Protein AF-X0SZ76-F1 (afdb_monomer)

Sequence (277 aa):
PTLKEDYLKQNENSDLYKEEDLRESTPTIMKNFFLIRPFETITRLYGTPTYSEIDPTLVIAFTFPILFGLMFGDIGHGLILIIAGLIGGLVFRKRGGDTANFSWIIFFCGWAAFFTGFLYGEFLGHHEIEIFGTVLWNFEENPIIIPIIGTLNNPLDNIMSVFTFAIYIGVFHINLGWIIQFLNYWKQKRKYLGFSDSLMKILLLTGGTILIFGFGFDIYGWLSPPYPILLTLIPGVLLLLLKPLGKIFKISYLQEESFGGLLGEGSIEAFDTVLSV

Nearest PDB structures (foldseek):
  9b8o-assembly1_a  TM=7.092E-01  e=7.208E-06  Rattus norvegicus
  8wci-assembly1_P  TM=5.369E-01  e=1.640E-03  Enterococcus hirae ATCC 9790

Radius of gyration: 25.94 Å; Cα contacts (8 Å, |Δi|>4): 315; chains: 1; bounding box: 55×52×84 Å

pLDDT: mean 78.51, std 15.88, range [37.69, 94.38]

Structure (mmCIF, N/CA/C/O backbone):
data_AF-X0SZ76-F1
#
_entry.id   AF-X0SZ76-F1
#
loop_
_atom_site.group_PDB
_atom_site.id
_atom_site.type_symbol
_atom_site.label_atom_id
_atom_site.label_alt_id
_atom_site.label_comp_id
_atom_site.label_asym_id
_atom_site.label_entity_id
_atom_site.label_seq_id
_atom_site.pdbx_PDB_ins_code
_atom_site.Cartn_x
_atom_site.Cartn_y
_atom_site.Cartn_z
_atom_site.occupancy
_atom_site.B_iso_or_equiv
_atom_site.auth_seq_id
_atom_site.auth_comp_id
_atom_site.auth_asym_id
_atom_site.auth_atom_id
_atom_site.pdbx_PDB_model_num
ATOM 1 N N . PRO A 1 1 ? -20.779 28.623 56.088 1.00 56.12 1 PRO A N 1
ATOM 2 C CA . PRO A 1 1 ? -21.491 27.502 55.418 1.00 56.12 1 PRO A CA 1
ATOM 3 C C . PRO A 1 1 ? -21.397 27.568 53.887 1.00 56.12 1 PRO A C 1
ATOM 5 O O . PRO A 1 1 ? -21.136 26.550 53.270 1.00 56.12 1 PRO A O 1
ATOM 8 N N . THR A 1 2 ? -21.513 28.762 53.300 1.00 58.09 2 THR A N 1
ATOM 9 C CA . THR A 1 2 ? -21.613 28.978 51.845 1.00 58.09 2 THR A CA 1
ATOM 10 C C . THR A 1 2 ? -20.321 28.729 51.065 1.00 58.09 2 THR A C 1
ATOM 12 O O . THR A 1 2 ? -20.349 28.041 50.059 1.00 58.09 2 THR A O 1
ATOM 15 N N . LEU A 1 3 ? -19.160 29.166 51.568 1.00 52.44 3 LEU A N 1
ATOM 16 C CA . LEU A 1 3 ? -17.901 28.990 50.828 1.00 52.44 3 LEU A CA 1
ATOM 17 C C . LEU A 1 3 ? -17.511 27.516 50.652 1.00 52.44 3 LEU A C 1
ATOM 19 O O . LEU A 1 3 ? -17.079 27.122 49.581 1.00 52.44 3 LEU A O 1
ATOM 23 N N . LYS A 1 4 ? -17.688 26.676 51.680 1.00 52.22 4 LYS A N 1
ATOM 24 C CA . LYS A 1 4 ? -17.308 25.253 51.626 1.00 52.22 4 LYS A CA 1
ATOM 25 C C . LYS A 1 4 ? -18.212 24.446 50.686 1.00 52.22 4 LYS A C 1
ATOM 27 O O . LYS A 1 4 ? -17.737 23.509 50.061 1.00 52.22 4 LYS A O 1
ATOM 32 N N . GLU A 1 5 ? -19.483 24.828 50.578 1.00 52.78 5 GLU A N 1
ATOM 33 C CA . GLU A 1 5 ? -20.429 24.244 49.622 1.00 52.78 5 GLU A CA 1
ATOM 34 C C . GLU A 1 5 ? -20.162 24.719 48.191 1.00 52.78 5 GLU A C 1
ATOM 36 O O . GLU A 1 5 ? -20.257 23.910 47.273 1.00 52.78 5 GLU A O 1
ATOM 41 N N . ASP A 1 6 ? -19.743 25.973 47.996 1.00 52.34 6 ASP A N 1
ATOM 42 C CA . ASP A 1 6 ? -19.319 26.470 46.683 1.00 52.34 6 ASP A CA 1
ATOM 43 C C . ASP A 1 6 ? -18.015 25.801 46.217 1.00 52.34 6 ASP A C 1
ATOM 45 O O . ASP A 1 6 ? -17.936 25.372 45.069 1.00 52.34 6 ASP A O 1
ATOM 49 N N . TYR A 1 7 ? -17.037 25.587 47.109 1.00 51.28 7 TYR A N 1
ATOM 50 C CA . TYR A 1 7 ? -15.825 24.815 46.790 1.00 51.28 7 TYR A CA 1
ATOM 51 C C . TYR A 1 7 ? -16.131 23.345 46.456 1.00 51.28 7 TYR A C 1
ATOM 53 O O . TYR A 1 7 ? -15.492 22.774 45.577 1.00 51.28 7 TYR A O 1
ATOM 61 N N . LEU A 1 8 ? -17.108 22.724 47.128 1.00 50.91 8 LEU A N 1
ATOM 62 C CA . LEU A 1 8 ? -17.514 21.342 46.846 1.00 50.91 8 LEU A CA 1
ATOM 63 C C . LEU A 1 8 ? -18.302 21.228 45.533 1.00 50.91 8 LEU A C 1
ATOM 65 O O . LEU A 1 8 ? -18.039 20.309 44.767 1.00 50.91 8 LEU A O 1
ATOM 69 N N . LYS A 1 9 ? -19.175 22.190 45.212 1.00 48.81 9 LYS A N 1
ATOM 70 C CA . LYS A 1 9 ? -19.882 22.248 43.917 1.00 48.81 9 LYS A CA 1
ATOM 71 C C . LYS A 1 9 ? -18.955 22.570 42.745 1.00 48.81 9 LYS A C 1
ATOM 73 O O . LYS A 1 9 ? -19.191 22.121 41.626 1.00 48.81 9 LYS A O 1
ATOM 78 N N . GLN A 1 10 ? -17.906 23.354 42.985 1.00 43.38 10 GLN A N 1
ATOM 79 C CA . GLN A 1 10 ? -16.895 23.662 41.977 1.00 43.38 10 GLN A CA 1
ATOM 80 C C . GLN A 1 10 ? -15.972 22.459 41.720 1.00 43.38 10 GLN A C 1
ATOM 82 O O . GLN A 1 10 ? -15.559 22.271 40.579 1.00 43.38 10 GLN A O 1
ATOM 87 N N . ASN A 1 11 ? -15.740 21.610 42.733 1.00 43.38 11 ASN A N 1
ATOM 88 C CA . ASN A 1 11 ? -15.043 20.330 42.570 1.00 43.38 11 ASN A CA 1
ATOM 89 C C . ASN A 1 11 ? -15.924 19.229 41.948 1.00 43.38 11 ASN A C 1
ATOM 91 O O . ASN A 1 11 ? -15.451 18.512 41.073 1.00 43.38 11 ASN A O 1
ATOM 95 N N . GLU A 1 12 ? -17.212 19.133 42.297 1.00 42.06 12 GLU A N 1
ATOM 96 C CA . GLU A 1 12 ? -18.132 18.184 41.637 1.00 42.06 12 GLU A CA 1
ATOM 97 C C . GLU A 1 12 ? -18.314 18.502 40.142 1.00 42.06 12 GLU A C 1
ATOM 99 O O . GLU A 1 12 ? -18.436 17.593 39.327 1.00 42.06 12 GLU A O 1
ATOM 104 N N . ASN A 1 13 ? -18.259 19.783 39.756 1.00 37.97 13 ASN A N 1
ATOM 105 C CA . ASN A 1 13 ? -18.238 20.185 38.346 1.00 37.97 13 ASN A CA 1
ATOM 106 C C . ASN A 1 13 ? -16.851 20.052 37.687 1.00 37.97 13 ASN A C 1
ATOM 108 O O . ASN A 1 13 ? -16.772 20.066 36.460 1.00 37.97 13 ASN A O 1
ATOM 112 N N . SER A 1 14 ? -15.769 19.921 38.465 1.00 38.44 14 SER A N 1
ATOM 113 C CA . SER A 1 14 ? -14.424 19.651 37.936 1.00 38.44 14 SER A CA 1
ATOM 114 C C . SER A 1 14 ? -14.167 18.167 37.679 1.00 38.44 14 SER A C 1
ATOM 116 O O . SER A 1 14 ? -13.314 17.834 36.871 1.00 38.44 14 SER A O 1
ATOM 118 N N . ASP A 1 15 ? -14.944 17.265 38.273 1.00 39.97 15 ASP A N 1
ATOM 119 C CA . ASP A 1 15 ? -14.861 15.830 37.960 1.00 39.97 15 ASP A CA 1
ATOM 120 C C . ASP A 1 15 ? -15.574 15.474 36.636 1.00 39.97 15 ASP A C 1
ATOM 122 O O . ASP A 1 15 ? -15.597 14.318 36.216 1.00 39.97 15 ASP A O 1
ATOM 126 N N . LEU A 1 16 ? -16.121 16.483 35.944 1.00 37.69 16 LEU A N 1
ATOM 127 C CA . LEU A 1 16 ? -16.688 16.385 34.599 1.00 37.69 16 LEU A CA 1
ATOM 128 C C . LEU A 1 16 ? -15.748 16.944 33.514 1.00 37.69 16 LEU A C 1
ATOM 130 O O . LEU A 1 16 ? -16.201 17.306 32.425 1.00 37.69 16 LEU A O 1
ATOM 134 N N . TYR A 1 17 ? -14.439 17.027 33.767 1.00 39.84 17 TYR A N 1
ATOM 135 C CA . TYR A 1 17 ? -13.495 17.067 32.656 1.00 39.84 17 TYR A CA 1
ATOM 136 C C . TYR A 1 17 ? -13.536 15.691 32.000 1.00 39.84 17 TYR A C 1
ATOM 138 O O . TYR A 1 17 ? -13.087 14.705 32.582 1.00 39.84 17 TYR A O 1
ATOM 146 N N . LYS A 1 18 ? -14.101 15.623 30.784 1.00 44.28 18 LYS A N 1
ATOM 147 C CA . LYS A 1 18 ? -13.760 14.565 29.825 1.00 44.28 18 LYS A CA 1
ATOM 148 C C . LYS A 1 18 ? -12.262 14.323 29.983 1.00 44.28 18 LYS A C 1
ATOM 150 O O . LYS A 1 18 ? -11.505 15.283 29.849 1.00 44.28 18 LYS A O 1
ATOM 155 N N . GLU A 1 19 ? -11.847 13.101 30.314 1.00 45.88 19 GLU A N 1
ATOM 156 C CA . GLU A 1 19 ? -10.461 12.694 30.098 1.00 45.88 19 GLU A CA 1
ATOM 157 C C . GLU A 1 19 ? -10.197 12.953 28.611 1.00 45.88 19 GLU A C 1
ATOM 159 O O . GLU A 1 19 ? -10.563 12.143 27.762 1.00 45.88 19 GLU A O 1
ATOM 164 N N . GLU A 1 20 ? -9.676 14.136 28.269 1.00 48.75 20 GLU A N 1
ATOM 165 C CA . GLU A 1 20 ? -9.114 14.378 26.952 1.00 48.75 20 GLU A CA 1
ATOM 166 C C . GLU A 1 20 ? -8.080 13.280 26.789 1.00 48.75 20 GLU A C 1
ATOM 168 O O . GLU A 1 20 ? -7.170 13.157 27.614 1.00 48.75 20 GLU A O 1
ATOM 173 N N . ASP A 1 21 ? -8.274 12.414 25.795 1.00 57.44 21 ASP A N 1
ATOM 174 C CA . ASP A 1 21 ? -7.341 11.336 25.527 1.00 57.44 21 ASP A CA 1
ATOM 175 C C . ASP A 1 21 ? -6.016 11.995 25.127 1.00 57.44 21 ASP A C 1
ATOM 177 O O . ASP A 1 21 ? -5.785 12.329 23.967 1.00 57.44 21 ASP A O 1
ATOM 181 N N . LEU A 1 22 ? -5.137 12.229 26.112 1.00 58.91 22 LEU A N 1
ATOM 182 C CA . LEU A 1 22 ? -3.842 12.907 25.962 1.00 58.91 22 LEU A CA 1
ATOM 183 C C . LEU A 1 22 ? -2.939 12.211 24.923 1.00 58.91 22 LEU A C 1
ATOM 185 O O . LEU A 1 22 ? -1.871 12.715 24.576 1.00 58.91 22 LEU A O 1
ATOM 189 N N . ARG A 1 23 ? -3.351 11.033 24.435 1.00 60.66 23 ARG A N 1
ATOM 190 C CA . ARG A 1 23 ? -2.745 10.279 23.335 1.00 60.66 23 ARG A CA 1
ATOM 191 C C . ARG A 1 23 ? -2.966 10.915 21.964 1.00 60.66 23 ARG A C 1
ATOM 193 O O . ARG A 1 23 ? -2.139 10.686 21.086 1.00 60.66 23 ARG A O 1
ATOM 200 N N . GLU A 1 24 ? -4.042 11.676 21.769 1.00 59.88 24 GLU A N 1
ATOM 201 C CA . GLU A 1 24 ? -4.292 12.401 20.513 1.00 59.88 24 GLU A CA 1
ATOM 202 C C . GLU A 1 24 ? -3.435 13.669 20.409 1.00 59.88 24 GLU A C 1
ATOM 204 O O . GLU A 1 24 ? -2.987 14.031 19.325 1.00 59.88 24 GLU A O 1
ATOM 209 N N . SER A 1 25 ? -3.142 14.315 21.541 1.00 61.00 25 SER A N 1
ATOM 210 C CA . SER A 1 25 ? -2.363 15.559 21.601 1.00 61.00 25 SER A CA 1
ATOM 211 C C . SER A 1 25 ? -0.865 15.353 21.855 1.00 61.00 25 SER A C 1
ATOM 213 O O . SER A 1 25 ? -0.100 16.321 21.865 1.00 61.00 25 SER A O 1
ATOM 215 N N . THR A 1 26 ? -0.409 14.109 22.054 1.00 69.88 26 THR A N 1
ATOM 216 C CA . THR A 1 26 ? 1.010 13.824 22.298 1.00 69.88 26 THR A CA 1
ATOM 217 C C . THR A 1 26 ? 1.806 13.780 20.991 1.00 69.88 26 THR A C 1
ATOM 219 O O . THR A 1 26 ? 1.440 13.050 20.069 1.00 69.88 26 THR A O 1
ATOM 222 N N . PRO A 1 27 ? 2.942 14.500 20.900 1.00 68.38 27 PRO A N 1
ATOM 223 C CA . PRO A 1 27 ? 3.775 14.482 19.705 1.00 68.38 27 PRO A CA 1
ATOM 224 C C . PRO A 1 27 ? 4.353 13.083 19.467 1.00 68.38 27 PRO A C 1
ATOM 226 O O . PRO A 1 27 ? 4.918 12.462 20.373 1.00 68.38 27 PRO A O 1
ATOM 229 N N . THR A 1 28 ? 4.247 12.593 18.233 1.00 71.56 28 THR A N 1
ATOM 230 C CA . THR A 1 28 ? 4.739 11.269 17.853 1.00 71.56 28 THR A CA 1
ATOM 231 C C . THR A 1 28 ? 6.155 11.315 17.297 1.00 71.56 28 THR A C 1
ATOM 233 O O . THR A 1 28 ? 6.500 12.114 16.429 1.00 71.56 28 THR A O 1
ATOM 236 N N . ILE A 1 29 ? 7.007 10.424 17.810 1.00 71.81 29 ILE A N 1
ATOM 237 C CA . ILE A 1 29 ? 8.362 10.214 17.299 1.00 71.81 29 ILE A CA 1
ATOM 238 C C . ILE A 1 29 ? 8.378 8.878 16.562 1.00 71.81 29 ILE A C 1
ATOM 240 O O . ILE A 1 29 ? 8.254 7.819 17.179 1.00 71.81 29 ILE A O 1
ATOM 244 N N . MET A 1 30 ? 8.568 8.931 15.246 1.00 75.62 30 MET A N 1
ATOM 245 C CA . MET A 1 30 ? 8.815 7.745 14.428 1.00 75.62 30 MET A CA 1
ATOM 246 C C . MET A 1 30 ? 10.264 7.297 14.612 1.00 75.62 30 MET A C 1
ATOM 248 O O . MET A 1 30 ? 11.199 8.100 14.568 1.00 75.62 30 MET A O 1
ATOM 252 N N . LYS A 1 31 ? 10.455 6.005 14.882 1.00 74.06 31 LYS A N 1
ATOM 253 C CA . LYS A 1 31 ? 11.777 5.407 15.088 1.00 74.06 31 LYS A CA 1
ATOM 254 C C . LYS A 1 31 ? 11.951 4.234 14.135 1.00 74.06 31 LYS A C 1
ATOM 256 O O . LYS A 1 31 ? 11.825 3.083 14.545 1.00 74.06 31 LYS A O 1
ATOM 261 N N . ASN A 1 32 ? 12.281 4.530 12.880 1.00 81.06 32 ASN A N 1
ATOM 262 C CA . ASN A 1 32 ? 12.512 3.496 11.875 1.00 81.06 32 ASN A CA 1
ATOM 263 C C . ASN A 1 32 ? 13.997 3.115 11.710 1.00 81.06 32 ASN A C 1
ATOM 265 O O . ASN A 1 32 ? 14.925 3.829 12.125 1.00 81.06 32 ASN A O 1
ATOM 269 N N . PHE A 1 33 ? 14.222 1.947 11.098 1.00 80.56 33 PHE A N 1
ATOM 270 C CA . PHE A 1 33 ? 15.546 1.449 10.706 1.00 80.56 33 PHE A CA 1
ATOM 271 C C . PHE A 1 33 ? 16.191 2.344 9.647 1.00 80.56 33 PHE A C 1
ATOM 273 O O . PHE A 1 33 ? 15.494 3.035 8.912 1.00 80.56 33 PH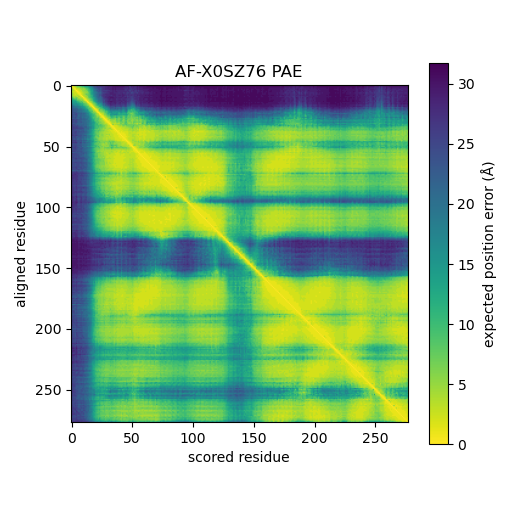E A O 1
ATOM 280 N N . PHE A 1 34 ? 17.523 2.314 9.524 1.00 76.94 34 PHE A N 1
ATOM 281 C CA . PHE A 1 34 ? 18.241 3.256 8.656 1.00 76.94 34 PHE A CA 1
ATOM 282 C C . PHE A 1 34 ? 17.786 3.222 7.185 1.00 76.94 34 PHE A C 1
ATOM 284 O O . PHE A 1 34 ? 17.791 4.271 6.552 1.00 76.94 34 PHE A O 1
ATOM 291 N N . LEU A 1 35 ? 17.363 2.059 6.665 1.00 80.19 35 LEU A N 1
ATOM 292 C CA . LEU A 1 35 ? 16.849 1.925 5.294 1.00 80.19 35 LEU A CA 1
ATOM 293 C C . LEU A 1 35 ? 15.441 2.515 5.129 1.00 80.19 35 LEU A C 1
ATOM 295 O O . LEU A 1 35 ? 15.094 2.968 4.049 1.00 80.19 35 LEU A O 1
ATOM 299 N N . ILE A 1 36 ? 14.635 2.503 6.193 1.00 85.81 36 ILE A N 1
ATOM 300 C CA . ILE A 1 36 ? 13.223 2.916 6.180 1.00 85.81 36 ILE A CA 1
ATOM 301 C C . ILE A 1 36 ? 13.088 4.407 6.517 1.00 85.81 36 ILE A C 1
ATOM 303 O O . ILE A 1 36 ? 12.179 5.071 6.034 1.00 85.81 36 ILE A O 1
ATOM 307 N N . ARG A 1 37 ? 14.027 4.966 7.292 1.00 83.12 37 ARG A N 1
ATOM 308 C CA . ARG A 1 37 ? 14.044 6.385 7.695 1.00 83.12 37 ARG A CA 1
ATOM 309 C C . ARG A 1 37 ? 13.804 7.387 6.562 1.00 83.12 37 ARG A C 1
ATOM 311 O O . ARG A 1 37 ? 13.064 8.333 6.808 1.00 83.12 37 ARG A O 1
ATOM 318 N N . PRO A 1 38 ? 14.378 7.230 5.353 1.00 84.88 38 PRO A N 1
ATOM 319 C CA . PRO A 1 38 ? 14.121 8.170 4.267 1.00 84.88 38 PRO A CA 1
ATOM 320 C C . PRO A 1 38 ? 12.635 8.281 3.907 1.00 84.88 38 PRO A C 1
ATOM 322 O O . PRO A 1 38 ? 12.156 9.370 3.604 1.00 84.88 38 PRO A O 1
ATOM 325 N N . PHE A 1 39 ? 11.893 7.177 4.008 1.00 87.88 39 PHE A N 1
ATOM 326 C CA . PHE A 1 39 ? 10.467 7.120 3.692 1.00 87.88 39 PHE A CA 1
ATOM 327 C C . PHE A 1 39 ? 9.588 7.790 4.752 1.00 87.88 39 PHE A C 1
ATOM 329 O O . PHE A 1 39 ? 8.446 8.123 4.449 1.00 87.88 39 PHE A O 1
ATOM 336 N N . GLU A 1 40 ? 10.108 8.082 5.952 1.00 87.38 40 GLU A N 1
ATOM 337 C CA . GLU A 1 40 ? 9.363 8.860 6.952 1.00 87.38 40 GLU A CA 1
ATOM 338 C C . GLU A 1 40 ? 8.981 10.239 6.413 1.00 87.38 40 GLU A C 1
ATOM 340 O O . GLU A 1 40 ? 7.917 10.746 6.752 1.00 87.38 40 GLU A O 1
ATOM 345 N N . THR A 1 41 ? 9.821 10.849 5.567 1.00 86.50 41 THR A N 1
ATOM 346 C CA . THR A 1 41 ? 9.497 12.134 4.934 1.00 86.50 41 THR A CA 1
ATOM 347 C C . THR A 1 41 ? 8.233 12.013 4.076 1.00 86.50 41 THR A C 1
ATOM 349 O O . THR A 1 41 ? 7.397 12.907 4.133 1.00 86.50 41 THR A O 1
ATOM 352 N N . ILE A 1 42 ? 8.033 10.900 3.354 1.00 87.12 42 ILE A N 1
ATOM 353 C CA . ILE A 1 42 ? 6.800 10.666 2.582 1.00 87.12 42 ILE A CA 1
ATOM 354 C C . ILE A 1 42 ? 5.606 10.554 3.526 1.00 87.12 42 ILE A C 1
ATOM 356 O O . ILE A 1 42 ? 4.608 11.238 3.323 1.00 87.12 42 ILE A O 1
ATOM 360 N N . THR A 1 43 ? 5.718 9.758 4.590 1.00 86.19 43 THR A N 1
ATOM 361 C CA . THR A 1 43 ? 4.640 9.612 5.578 1.00 86.19 43 THR A CA 1
ATOM 362 C C . THR A 1 43 ? 4.250 10.964 6.185 1.00 86.19 43 THR A C 1
ATOM 364 O O . THR A 1 43 ? 3.072 11.312 6.210 1.00 86.19 43 THR A O 1
ATOM 367 N N . ARG A 1 44 ? 5.231 11.785 6.589 1.00 86.31 44 ARG A N 1
ATOM 368 C CA . ARG A 1 44 ? 4.992 13.111 7.193 1.00 86.31 44 ARG A CA 1
ATOM 369 C C . ARG A 1 44 ? 4.275 14.090 6.266 1.00 86.31 44 ARG A C 1
ATOM 371 O O . ARG A 1 44 ? 3.584 14.964 6.776 1.00 86.31 44 ARG A O 1
ATOM 378 N N . LEU A 1 45 ? 4.436 13.963 4.946 1.00 86.50 45 LEU A N 1
ATOM 379 C CA . LEU A 1 45 ? 3.737 14.819 3.981 1.00 86.50 45 LEU A CA 1
ATOM 380 C C . LEU A 1 45 ? 2.228 14.558 3.952 1.00 86.50 45 LEU A C 1
ATOM 382 O O . LEU A 1 45 ? 1.466 15.490 3.712 1.00 86.50 45 LEU A O 1
ATOM 386 N N . TYR A 1 46 ? 1.805 13.317 4.202 1.00 83.69 46 TYR A N 1
ATOM 387 C CA . TYR A 1 46 ? 0.388 12.947 4.266 1.00 83.69 46 TYR A CA 1
ATOM 388 C C . TYR A 1 46 ? -0.213 13.152 5.659 1.00 83.69 46 TYR A C 1
ATOM 390 O O . TYR A 1 46 ? -1.400 13.444 5.781 1.00 83.69 46 TYR A O 1
ATOM 398 N N . GLY A 1 47 ? 0.600 13.029 6.705 1.00 81.06 47 GLY A N 1
ATOM 399 C CA . GLY A 1 47 ? 0.194 13.275 8.082 1.00 81.06 47 GLY A CA 1
ATOM 400 C C . GLY A 1 47 ? 1.059 12.493 9.061 1.00 81.06 47 GLY A C 1
ATOM 401 O O . GLY A 1 47 ? 1.545 11.402 8.765 1.00 81.06 47 GLY A O 1
ATOM 402 N N . THR A 1 48 ? 1.279 13.048 10.250 1.00 79.44 48 THR A N 1
ATOM 403 C CA . THR A 1 48 ? 1.962 12.314 11.319 1.00 79.44 48 THR A CA 1
ATOM 404 C C . THR A 1 48 ? 0.995 11.320 11.958 1.00 79.44 48 THR A C 1
ATOM 406 O O . THR A 1 48 ? -0.072 11.755 12.392 1.00 79.44 48 THR A O 1
ATOM 409 N N . PRO A 1 49 ? 1.349 10.025 12.059 1.00 79.38 49 PRO A N 1
ATOM 410 C CA . PRO A 1 49 ? 0.489 9.047 12.713 1.00 79.38 49 PRO A CA 1
ATOM 411 C C . PRO A 1 49 ? 0.298 9.411 14.185 1.00 79.38 49 PRO A C 1
ATOM 413 O O . PRO A 1 49 ? 1.215 9.953 14.819 1.00 79.38 49 PRO A O 1
ATOM 416 N N . THR A 1 50 ? -0.869 9.082 14.734 1.00 77.00 50 THR A N 1
ATOM 417 C CA . THR A 1 50 ? -1.169 9.287 16.158 1.00 77.00 50 THR A CA 1
ATOM 418 C C . THR A 1 50 ? -0.412 8.275 17.021 1.00 77.00 50 THR A C 1
ATOM 420 O O . THR A 1 50 ? -0.045 7.188 16.572 1.00 77.00 50 THR A O 1
ATOM 423 N N . TYR A 1 51 ? -0.169 8.594 18.298 1.00 73.94 51 TYR A N 1
ATOM 424 C CA . TYR A 1 51 ? 0.632 7.748 19.197 1.00 73.94 51 TYR A CA 1
ATOM 425 C C . TYR A 1 51 ? 0.074 6.318 19.340 1.00 73.94 51 TYR A C 1
ATOM 427 O O . TYR A 1 51 ? 0.808 5.334 19.498 1.00 73.94 51 TYR A O 1
ATOM 435 N N . SER A 1 52 ? -1.250 6.192 19.271 1.00 76.75 52 SER A N 1
ATOM 436 C CA . SER A 1 52 ? -1.974 4.927 19.386 1.00 76.75 52 SER A CA 1
ATOM 437 C C . SER A 1 52 ? -1.969 4.092 18.100 1.00 76.75 52 SER A C 1
ATOM 439 O O . SER A 1 52 ? -2.324 2.913 18.152 1.00 76.75 52 SER A O 1
ATOM 441 N N . GLU A 1 53 ? -1.516 4.643 16.975 1.00 83.25 53 GLU A N 1
ATOM 442 C CA . GLU A 1 53 ? -1.553 4.007 15.657 1.00 83.25 53 GLU A CA 1
ATOM 443 C C . GLU A 1 53 ? -0.227 3.322 15.315 1.00 83.25 53 GLU A C 1
ATOM 445 O O . GLU A 1 53 ? 0.786 3.449 16.013 1.00 83.25 53 GLU A O 1
ATOM 450 N N . ILE A 1 54 ? -0.257 2.480 14.293 1.00 85.25 54 ILE A N 1
ATOM 451 C CA . ILE A 1 54 ? 0.910 1.826 13.712 1.00 85.25 54 ILE A CA 1
ATOM 452 C C . ILE A 1 54 ? 1.472 2.744 12.636 1.00 85.25 54 ILE A C 1
ATOM 454 O O . ILE A 1 54 ? 0.734 3.265 11.808 1.00 85.25 54 ILE A O 1
ATOM 458 N N . ASP A 1 55 ? 2.791 2.907 12.644 1.00 87.69 55 ASP A N 1
ATOM 459 C CA . ASP A 1 55 ? 3.504 3.677 11.633 1.00 87.69 55 ASP A CA 1
ATOM 460 C C . ASP A 1 55 ? 3.435 2.961 10.262 1.00 87.69 55 ASP A C 1
ATOM 462 O O . ASP A 1 55 ? 3.986 1.861 10.125 1.00 87.69 55 ASP A O 1
ATOM 466 N N . PRO A 1 56 ? 2.788 3.553 9.235 1.00 87.31 56 PRO A N 1
ATOM 467 C CA . PRO A 1 56 ? 2.677 2.947 7.909 1.00 87.31 56 PRO A CA 1
ATOM 468 C C . PRO A 1 56 ? 3.974 3.061 7.092 1.00 87.31 56 PRO A C 1
ATOM 470 O O . PRO A 1 56 ? 4.064 2.479 6.008 1.00 87.31 56 PRO A O 1
ATOM 473 N N . THR A 1 57 ? 4.996 3.769 7.593 1.00 89.75 57 THR A N 1
ATOM 474 C CA . THR A 1 57 ? 6.248 4.039 6.867 1.00 89.75 57 THR A CA 1
ATOM 475 C C . THR A 1 57 ? 6.930 2.766 6.382 1.00 89.75 57 THR A C 1
ATOM 477 O O . THR A 1 57 ? 7.483 2.752 5.286 1.00 89.75 57 THR A O 1
ATOM 480 N N . LEU A 1 58 ? 6.868 1.673 7.149 1.00 89.75 58 LEU A N 1
ATOM 481 C CA . LEU A 1 58 ? 7.436 0.395 6.718 1.00 89.75 58 LEU A CA 1
ATOM 482 C C . LEU A 1 58 ? 6.754 -0.112 5.443 1.00 89.75 58 LEU A C 1
ATOM 484 O O . LEU A 1 58 ? 7.437 -0.518 4.509 1.00 89.75 58 LEU A O 1
ATOM 488 N N . VAL A 1 59 ? 5.423 -0.057 5.381 1.00 91.19 59 VAL A N 1
ATOM 489 C CA . VAL A 1 59 ? 4.669 -0.510 4.205 1.00 91.19 59 VAL A CA 1
ATOM 490 C C . VAL A 1 59 ? 4.954 0.395 3.012 1.00 91.19 59 VAL A C 1
ATOM 492 O O . VAL A 1 59 ? 5.195 -0.113 1.917 1.00 91.19 59 VAL A O 1
ATOM 495 N N . ILE A 1 60 ? 5.030 1.710 3.223 1.00 91.44 60 ILE A N 1
ATOM 496 C CA . ILE A 1 60 ? 5.405 2.681 2.184 1.00 91.44 60 ILE A CA 1
ATOM 497 C C . ILE A 1 60 ? 6.822 2.403 1.668 1.00 91.44 60 ILE A C 1
ATOM 499 O O . ILE A 1 60 ? 7.033 2.372 0.460 1.00 91.44 60 ILE A O 1
ATOM 503 N N . ALA A 1 61 ? 7.782 2.125 2.551 1.00 91.31 61 ALA A N 1
ATOM 504 C CA . ALA A 1 61 ? 9.172 1.867 2.178 1.00 91.31 61 ALA A CA 1
ATOM 505 C C . ALA A 1 61 ? 9.352 0.656 1.253 1.00 91.31 61 ALA A C 1
ATOM 507 O O . ALA A 1 61 ? 10.288 0.636 0.458 1.00 91.31 61 ALA A O 1
ATOM 508 N N . PHE A 1 62 ? 8.461 -0.336 1.330 1.00 91.81 62 PHE A N 1
ATOM 509 C CA . PHE A 1 62 ? 8.460 -1.473 0.406 1.00 91.81 62 PHE A CA 1
ATOM 510 C C . PHE A 1 62 ? 7.586 -1.225 -0.821 1.00 91.81 62 PHE A C 1
ATOM 512 O O . PHE A 1 62 ? 8.028 -1.431 -1.946 1.00 91.81 62 PHE A O 1
ATOM 519 N N . THR A 1 63 ? 6.347 -0.782 -0.622 1.00 92.69 63 THR A N 1
ATOM 520 C CA . THR A 1 63 ? 5.374 -0.654 -1.715 1.00 92.69 63 THR A CA 1
ATOM 521 C C . THR A 1 63 ? 5.729 0.472 -2.677 1.00 92.69 63 THR A C 1
ATOM 523 O O . THR A 1 63 ? 5.633 0.274 -3.883 1.00 92.69 63 THR A O 1
ATOM 526 N N . PHE A 1 64 ? 6.207 1.617 -2.185 1.00 92.75 64 PHE A N 1
ATOM 527 C CA . PHE A 1 64 ? 6.491 2.776 -3.028 1.00 92.75 64 PHE A CA 1
ATOM 528 C C . PHE A 1 64 ? 7.603 2.507 -4.058 1.00 92.75 64 PHE A C 1
ATOM 530 O O . PHE A 1 64 ? 7.341 2.703 -5.245 1.00 92.75 64 PHE A O 1
ATOM 537 N N . PRO A 1 65 ? 8.799 1.995 -3.688 1.00 93.50 65 PRO A N 1
ATOM 538 C CA . PRO A 1 65 ? 9.816 1.659 -4.683 1.00 93.50 65 PRO A CA 1
ATOM 539 C C . PRO A 1 65 ? 9.361 0.568 -5.648 1.00 93.50 65 PRO A C 1
ATOM 541 O O . PRO A 1 65 ? 9.623 0.684 -6.838 1.00 93.50 65 PRO A O 1
ATOM 544 N N . ILE A 1 66 ? 8.664 -0.468 -5.164 1.00 92.06 66 ILE A N 1
ATOM 545 C CA . ILE A 1 66 ? 8.195 -1.573 -6.014 1.00 92.06 66 ILE A CA 1
ATOM 546 C C . ILE A 1 66 ? 7.207 -1.061 -7.064 1.00 92.06 66 ILE A C 1
ATOM 548 O O . ILE A 1 66 ? 7.396 -1.325 -8.247 1.00 92.06 66 ILE A O 1
ATOM 552 N N . LEU A 1 67 ? 6.193 -0.292 -6.657 1.00 92.75 67 LEU 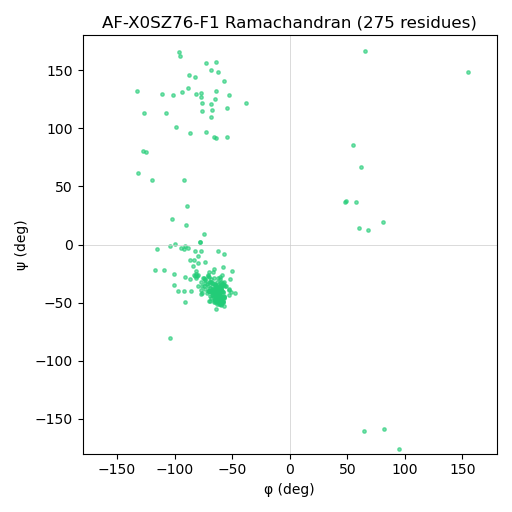A N 1
ATOM 553 C CA . LEU A 1 67 ? 5.213 0.284 -7.581 1.00 92.75 67 LEU A CA 1
ATOM 554 C C . LEU A 1 67 ? 5.875 1.253 -8.565 1.00 92.75 67 LEU A C 1
ATOM 556 O O . LEU A 1 67 ? 5.580 1.207 -9.755 1.00 92.75 67 LEU A O 1
ATOM 560 N N . PHE A 1 68 ? 6.824 2.071 -8.100 1.00 93.56 68 PHE A N 1
ATOM 561 C CA . PHE A 1 68 ? 7.620 2.921 -8.985 1.00 93.56 68 PHE A CA 1
ATOM 562 C C . PHE A 1 68 ? 8.396 2.094 -10.019 1.00 93.56 68 PHE A C 1
ATOM 564 O O . PHE A 1 68 ? 8.397 2.425 -11.202 1.00 93.56 68 PHE A O 1
ATOM 571 N N . GLY A 1 69 ? 9.033 1.004 -9.583 1.00 90.50 69 GLY A N 1
ATOM 572 C CA . GLY A 1 69 ? 9.757 0.087 -10.455 1.00 90.50 69 GLY A CA 1
ATOM 573 C C . GLY A 1 69 ? 8.853 -0.543 -11.511 1.00 90.50 69 GLY A C 1
ATOM 574 O O . GLY A 1 69 ? 9.218 -0.530 -12.679 1.00 90.50 69 GLY A O 1
ATOM 575 N N . LEU A 1 70 ? 7.655 -0.990 -11.122 1.00 88.31 70 LEU A N 1
ATOM 576 C CA . LEU A 1 70 ? 6.637 -1.530 -12.031 1.00 88.31 70 LEU A CA 1
ATOM 577 C C . LEU A 1 70 ? 6.169 -0.520 -13.086 1.00 88.31 70 LEU A C 1
ATOM 579 O O . LEU A 1 70 ? 5.914 -0.914 -14.222 1.00 88.31 70 LEU A O 1
ATOM 583 N N . MET A 1 71 ? 6.076 0.764 -12.730 1.00 89.06 71 MET A N 1
ATOM 584 C CA . MET A 1 71 ? 5.667 1.828 -13.654 1.00 89.06 71 MET A CA 1
ATOM 585 C C . MET A 1 71 ? 6.792 2.296 -14.582 1.00 89.06 71 MET A C 1
ATOM 587 O O . MET A 1 71 ? 6.517 2.683 -15.713 1.00 89.06 71 MET A O 1
ATOM 591 N N . PHE A 1 72 ? 8.033 2.334 -14.090 1.00 87.12 72 PHE A N 1
ATOM 592 C CA . PHE A 1 72 ? 9.157 2.949 -14.801 1.00 87.12 72 PHE A CA 1
ATOM 593 C C . PHE A 1 72 ? 10.061 1.937 -15.519 1.00 87.12 72 PHE A C 1
ATOM 595 O O . PHE A 1 72 ? 10.581 2.249 -16.580 1.00 87.12 72 PHE A O 1
ATOM 602 N N . GLY A 1 73 ? 10.240 0.746 -14.942 1.00 84.12 73 GLY A N 1
ATOM 603 C CA . GLY A 1 73 ? 10.596 -0.493 -15.640 1.00 84.12 73 GLY A CA 1
ATOM 604 C C . GLY A 1 73 ? 11.739 -0.493 -16.658 1.00 84.12 73 GLY A C 1
ATOM 605 O O . GLY A 1 73 ? 11.625 -1.215 -17.635 1.00 84.12 73 GLY A O 1
ATOM 606 N N . ASP A 1 74 ? 12.833 0.248 -16.461 1.00 86.94 74 ASP A N 1
ATOM 607 C CA . ASP A 1 74 ? 13.943 0.319 -17.428 1.00 86.94 74 ASP A CA 1
ATOM 608 C C . ASP A 1 74 ? 15.301 0.144 -16.733 1.00 86.94 74 ASP A C 1
ATOM 610 O O . ASP A 1 74 ? 15.600 0.803 -15.728 1.00 86.94 74 ASP A O 1
ATOM 614 N N . ILE A 1 75 ? 16.150 -0.730 -17.285 1.00 86.62 75 ILE A N 1
ATOM 615 C CA . ILE A 1 75 ? 17.479 -1.036 -16.735 1.00 86.62 75 ILE A CA 1
ATOM 616 C C . ILE A 1 75 ? 18.407 0.186 -16.784 1.00 86.62 75 ILE A C 1
ATOM 618 O O . ILE A 1 75 ? 19.080 0.507 -15.799 1.00 86.62 75 ILE A O 1
ATOM 622 N N . GLY A 1 76 ? 18.469 0.867 -17.928 1.00 87.25 76 GLY A N 1
ATOM 623 C CA . GLY A 1 76 ? 19.372 1.988 -18.159 1.00 87.25 76 GLY A CA 1
ATOM 624 C C . GLY A 1 76 ? 18.962 3.213 -17.352 1.00 87.25 76 GLY A C 1
ATOM 625 O O . GLY A 1 76 ? 19.781 3.786 -16.625 1.00 87.25 76 GLY A O 1
ATOM 626 N N . HIS A 1 77 ? 17.680 3.575 -17.399 1.00 90.19 77 HIS A N 1
ATOM 627 C CA . HIS A 1 77 ? 17.180 4.679 -16.584 1.00 90.19 77 HIS A CA 1
ATOM 628 C C . HIS A 1 77 ? 17.216 4.346 -15.083 1.00 90.19 77 HIS A C 1
ATOM 630 O O . HIS A 1 77 ? 17.559 5.213 -14.275 1.00 90.19 77 HIS A O 1
ATOM 636 N N . GLY A 1 78 ? 16.956 3.092 -14.698 1.00 91.75 78 GLY A N 1
ATOM 637 C CA . GLY A 1 78 ? 17.127 2.612 -13.326 1.00 91.75 78 GLY A CA 1
ATOM 638 C C . GLY A 1 78 ? 18.556 2.812 -12.818 1.00 91.75 78 GLY A C 1
ATOM 639 O O . GLY A 1 78 ? 18.753 3.372 -11.738 1.00 91.75 78 GLY A O 1
ATOM 640 N N . LEU A 1 79 ? 19.566 2.470 -13.625 1.00 92.56 79 LEU A N 1
ATOM 641 C CA . LEU A 1 79 ? 20.974 2.681 -13.273 1.00 92.56 79 LEU A CA 1
ATOM 642 C C . LEU A 1 79 ? 21.318 4.170 -13.101 1.00 92.56 79 LEU A C 1
ATOM 644 O O . LEU A 1 79 ? 22.021 4.537 -12.155 1.00 92.56 79 LEU A O 1
ATOM 648 N N . ILE A 1 80 ? 20.788 5.038 -13.969 1.00 93.38 80 ILE A N 1
ATOM 649 C CA . ILE A 1 80 ? 20.951 6.495 -13.847 1.00 93.38 80 ILE A CA 1
ATOM 650 C C . ILE A 1 80 ? 20.357 6.990 -12.521 1.00 93.38 80 ILE A C 1
ATOM 652 O O . ILE A 1 80 ? 21.010 7.760 -11.813 1.00 93.38 80 ILE A O 1
ATOM 656 N N . LEU A 1 81 ? 19.163 6.521 -12.145 1.00 93.62 81 LEU A N 1
ATOM 657 C CA . LEU A 1 81 ? 18.519 6.880 -10.877 1.00 93.62 81 LEU A CA 1
ATOM 658 C C . LEU A 1 81 ? 19.299 6.371 -9.658 1.00 93.62 81 LEU A C 1
ATOM 660 O O . LEU A 1 81 ? 19.431 7.105 -8.678 1.00 93.62 81 LEU A O 1
ATOM 664 N N . ILE A 1 82 ? 19.872 5.164 -9.721 1.00 94.06 82 ILE A N 1
ATOM 665 C CA . ILE A 1 82 ? 20.743 4.628 -8.661 1.00 94.06 82 ILE A CA 1
ATOM 666 C C . ILE A 1 82 ? 21.954 5.546 -8.466 1.00 94.06 82 ILE A C 1
ATOM 668 O O . ILE A 1 82 ? 22.255 5.951 -7.341 1.00 94.06 82 ILE A O 1
ATOM 672 N N . ILE A 1 83 ? 22.639 5.912 -9.552 1.00 94.00 83 ILE A N 1
ATOM 673 C CA . ILE A 1 83 ? 23.825 6.775 -9.489 1.00 94.00 83 ILE A CA 1
ATOM 674 C C . ILE A 1 83 ? 23.444 8.172 -8.982 1.00 94.00 83 ILE A C 1
ATOM 676 O O . ILE A 1 83 ? 24.090 8.692 -8.069 1.00 94.00 83 ILE A O 1
ATOM 680 N N . ALA A 1 84 ? 22.376 8.766 -9.518 1.00 92.00 84 ALA A N 1
ATOM 681 C CA . ALA A 1 84 ? 21.900 10.086 -9.115 1.00 92.00 84 ALA A CA 1
ATOM 682 C C . ALA A 1 84 ? 21.475 10.121 -7.637 1.00 92.00 84 ALA A C 1
ATOM 684 O O . ALA A 1 84 ? 21.869 11.031 -6.903 1.00 92.00 84 ALA A O 1
ATOM 685 N N . GLY A 1 85 ? 20.734 9.109 -7.178 1.00 90.62 85 GLY A N 1
ATOM 686 C CA . GLY A 1 85 ? 20.311 8.967 -5.785 1.00 90.62 85 GLY A CA 1
ATOM 687 C C . GLY A 1 85 ? 21.489 8.762 -4.832 1.00 90.62 85 GLY A C 1
ATOM 688 O O . GLY A 1 85 ? 21.540 9.390 -3.773 1.00 90.62 85 GLY A O 1
ATOM 689 N N . LEU A 1 86 ? 22.487 7.962 -5.225 1.00 91.69 86 LEU A N 1
ATOM 690 C CA . LEU A 1 86 ? 23.699 7.741 -4.432 1.00 91.69 86 LEU A CA 1
ATOM 691 C C . LEU A 1 86 ? 24.542 9.019 -4.312 1.00 91.69 86 LEU A C 1
ATOM 693 O O . LEU A 1 86 ? 24.949 9.392 -3.209 1.00 91.69 86 LEU A O 1
ATOM 697 N N . ILE A 1 87 ? 24.779 9.717 -5.428 1.00 90.56 87 ILE A N 1
ATOM 698 C CA . ILE A 1 87 ? 25.518 10.988 -5.436 1.00 90.56 87 ILE A CA 1
ATOM 699 C C . ILE A 1 87 ? 24.772 12.027 -4.595 1.00 90.56 87 ILE A C 1
ATOM 701 O O . ILE A 1 87 ? 25.380 12.654 -3.725 1.00 90.56 87 ILE A O 1
ATOM 705 N N . GLY A 1 88 ? 23.457 12.169 -4.788 1.00 86.19 88 GLY A N 1
ATOM 706 C CA . GLY A 1 88 ? 22.618 13.063 -3.991 1.00 86.19 88 GLY A CA 1
ATOM 707 C C . GLY A 1 88 ? 22.684 12.732 -2.499 1.00 86.19 88 GLY A C 1
ATOM 708 O O . GLY A 1 88 ? 22.973 13.605 -1.679 1.00 86.19 88 GLY A O 1
ATOM 709 N N . GLY A 1 89 ? 22.530 11.457 -2.139 1.00 85.06 89 GLY A N 1
ATOM 710 C CA . GLY A 1 89 ? 22.582 10.989 -0.755 1.00 85.06 89 GLY A CA 1
ATOM 711 C C . GLY A 1 89 ? 23.920 11.290 -0.076 1.00 85.06 89 GLY A C 1
ATOM 712 O O . GLY A 1 89 ? 23.939 11.685 1.091 1.00 85.06 89 GLY A O 1
ATOM 713 N N . LEU A 1 90 ? 25.038 11.178 -0.800 1.00 85.00 90 LEU A N 1
ATOM 714 C CA . LEU A 1 90 ? 26.379 11.476 -0.286 1.00 85.00 90 LEU A CA 1
ATOM 715 C C . LEU A 1 90 ? 26.668 12.981 -0.194 1.00 85.00 90 LEU A C 1
ATOM 717 O O . LEU A 1 90 ? 27.221 13.434 0.814 1.00 85.00 90 LEU A O 1
ATOM 721 N N . VAL A 1 91 ? 26.280 13.759 -1.209 1.00 85.75 91 VAL A N 1
ATOM 722 C CA . VAL A 1 91 ? 26.498 15.215 -1.271 1.00 85.75 91 VAL A CA 1
ATOM 723 C C . VAL A 1 91 ? 25.642 15.939 -0.233 1.00 85.75 91 VAL A C 1
ATOM 725 O O . VAL A 1 91 ? 26.141 16.782 0.518 1.00 85.75 91 VAL A O 1
ATOM 728 N N . PHE A 1 92 ? 24.363 15.579 -0.132 1.00 82.50 92 PHE A N 1
ATOM 729 C CA . PHE A 1 92 ? 23.423 16.215 0.790 1.00 82.50 92 PHE A CA 1
ATOM 730 C C . PHE A 1 92 ? 23.506 15.664 2.219 1.00 82.50 92 PHE A C 1
ATOM 732 O O . PHE A 1 92 ? 22.940 16.270 3.131 1.00 82.50 92 PHE A O 1
ATOM 739 N N . ARG A 1 93 ? 24.305 14.611 2.466 1.00 75.31 93 ARG A N 1
ATOM 740 C CA . ARG A 1 93 ? 24.522 14.045 3.811 1.00 75.31 93 ARG A CA 1
ATOM 741 C C . ARG A 1 93 ? 24.956 15.087 4.839 1.00 75.31 93 ARG A C 1
ATOM 743 O O . ARG A 1 93 ? 24.549 15.012 5.992 1.00 75.31 93 ARG A O 1
ATOM 750 N N . LYS A 1 94 ? 25.795 16.046 4.429 1.00 69.56 94 LYS A N 1
ATOM 751 C CA . LYS A 1 94 ? 26.316 17.101 5.315 1.00 69.56 94 LYS A CA 1
ATOM 752 C C . LYS A 1 94 ? 25.346 18.264 5.522 1.00 69.56 94 LYS A C 1
ATOM 754 O O . LYS A 1 94 ? 25.485 18.971 6.512 1.00 69.56 94 LYS A O 1
ATOM 759 N N . ARG A 1 95 ? 24.405 18.482 4.596 1.00 64.81 95 ARG A N 1
ATOM 760 C CA . ARG A 1 95 ? 23.396 19.547 4.715 1.00 64.81 95 ARG A CA 1
ATOM 761 C C . ARG A 1 95 ? 22.235 19.134 5.618 1.00 64.81 95 ARG A C 1
ATOM 763 O O . ARG A 1 95 ? 21.650 20.003 6.249 1.00 64.81 95 ARG A O 1
ATOM 770 N N . GLY A 1 96 ? 21.976 17.828 5.742 1.00 61.47 96 GLY A N 1
ATOM 771 C CA . GLY A 1 96 ? 20.870 17.305 6.542 1.00 61.47 96 GLY A CA 1
ATOM 772 C C . GLY A 1 96 ? 19.502 17.710 5.978 1.00 61.47 96 GLY A C 1
ATOM 773 O O . GLY A 1 96 ? 19.399 18.572 5.110 1.00 61.47 96 GLY A O 1
ATOM 774 N N . GLY A 1 97 ? 18.441 17.063 6.456 1.00 74.19 97 GLY A N 1
ATOM 775 C CA . GLY A 1 97 ? 17.061 17.398 6.088 1.00 74.19 97 GLY A CA 1
ATOM 776 C C . GLY A 1 97 ? 16.469 16.570 4.945 1.00 74.19 97 GLY A C 1
ATOM 777 O O . GLY A 1 97 ? 17.079 15.621 4.444 1.00 74.19 97 GLY A O 1
ATOM 778 N N . ASP A 1 98 ? 15.249 16.939 4.552 1.00 77.56 98 ASP A N 1
ATOM 779 C CA . ASP A 1 98 ? 14.381 16.148 3.670 1.00 77.56 98 ASP A CA 1
ATOM 780 C C . ASP A 1 98 ? 14.989 15.880 2.289 1.00 77.56 98 ASP A C 1
ATOM 782 O O . ASP A 1 98 ? 14.773 14.820 1.712 1.00 77.56 98 ASP A O 1
ATOM 786 N N . THR A 1 99 ? 15.839 16.772 1.774 1.00 81.69 99 THR A N 1
ATOM 787 C CA . THR A 1 99 ? 16.526 16.584 0.482 1.00 81.69 99 THR A CA 1
ATOM 788 C C . THR A 1 99 ? 17.439 15.353 0.468 1.00 81.69 99 THR A C 1
ATOM 790 O O . THR A 1 99 ? 17.529 14.652 -0.544 1.00 81.69 99 THR A O 1
ATOM 793 N N . ALA A 1 100 ? 18.102 15.052 1.590 1.00 84.38 100 ALA A N 1
ATOM 794 C CA . ALA A 1 100 ? 18.913 13.843 1.703 1.00 84.38 100 ALA A CA 1
ATOM 795 C C . ALA A 1 100 ? 18.023 12.589 1.725 1.00 84.38 100 ALA A C 1
ATOM 797 O O . ALA A 1 100 ? 18.353 11.600 1.073 1.00 84.38 100 ALA A O 1
ATOM 798 N N . ASN A 1 101 ? 16.875 12.650 2.409 1.00 86.25 101 ASN A N 1
ATOM 799 C CA . ASN A 1 101 ? 15.899 11.558 2.446 1.00 86.25 101 ASN A CA 1
ATOM 800 C C . ASN A 1 101 ? 15.310 11.287 1.054 1.00 86.25 101 ASN A C 1
ATOM 802 O O . ASN A 1 101 ? 15.298 10.139 0.617 1.00 86.25 101 ASN A O 1
ATOM 806 N N . PHE A 1 102 ? 14.929 12.327 0.304 1.00 87.94 102 PHE A N 1
ATOM 807 C CA . PHE A 1 102 ? 14.468 12.177 -1.080 1.00 87.94 102 PHE A CA 1
ATOM 808 C C . PHE A 1 102 ? 15.523 11.545 -1.990 1.00 87.94 102 PHE A C 1
ATOM 810 O O . PHE A 1 102 ? 15.189 10.698 -2.812 1.00 87.94 102 PHE A O 1
ATOM 817 N N . SER A 1 103 ? 16.801 11.889 -1.814 1.00 89.56 103 SER A N 1
ATOM 818 C CA . SER A 1 103 ? 17.884 11.275 -2.597 1.00 89.56 103 SER A CA 1
ATOM 819 C C . SER A 1 103 ? 17.999 9.768 -2.330 1.00 89.56 103 SER A C 1
ATOM 821 O O . SER A 1 103 ? 18.179 8.983 -3.260 1.00 89.56 103 SER A O 1
ATOM 823 N N . TRP A 1 104 ? 17.836 9.346 -1.071 1.00 89.69 104 TRP A N 1
ATOM 824 C CA . TRP A 1 104 ? 17.798 7.926 -0.710 1.00 89.69 104 TRP A CA 1
ATOM 825 C C . TRP A 1 104 ? 16.543 7.217 -1.223 1.00 89.69 104 TRP A C 1
ATOM 827 O O . TRP A 1 104 ? 16.644 6.079 -1.672 1.00 89.69 104 TRP A O 1
ATOM 837 N N . ILE A 1 105 ? 15.382 7.877 -1.221 1.00 91.56 105 ILE A N 1
ATOM 838 C CA . ILE A 1 105 ? 14.164 7.335 -1.843 1.00 91.56 105 ILE A CA 1
ATOM 839 C C . ILE A 1 105 ? 14.406 7.090 -3.339 1.00 91.56 105 ILE A C 1
ATOM 841 O O . ILE A 1 105 ? 14.144 5.990 -3.818 1.00 91.56 105 ILE A O 1
ATOM 845 N N . ILE A 1 106 ? 14.979 8.065 -4.057 1.00 92.69 106 ILE A N 1
ATOM 846 C CA . ILE A 1 106 ? 15.325 7.932 -5.484 1.00 92.69 106 ILE A CA 1
ATOM 847 C C . ILE A 1 106 ? 16.281 6.756 -5.712 1.00 92.69 106 ILE A C 1
ATOM 849 O O . ILE A 1 106 ? 16.099 5.999 -6.660 1.00 92.69 106 ILE A O 1
ATOM 853 N N . PHE A 1 107 ? 17.262 6.560 -4.828 1.00 93.38 107 PHE A N 1
ATOM 854 C CA . PHE A 1 107 ? 18.170 5.416 -4.899 1.00 93.38 107 PHE A CA 1
ATOM 855 C C . PHE A 1 107 ? 17.427 4.071 -4.807 1.00 93.38 107 PHE A C 1
ATOM 857 O O . PHE A 1 107 ? 17.679 3.178 -5.616 1.00 93.38 107 PHE A O 1
ATOM 864 N N . PHE A 1 108 ? 16.491 3.922 -3.863 1.00 93.38 108 PHE A N 1
ATOM 865 C CA . PHE A 1 108 ? 15.684 2.701 -3.740 1.00 93.38 108 PHE A CA 1
ATOM 866 C C . PHE A 1 108 ? 14.739 2.503 -4.933 1.00 93.38 108 PHE A C 1
ATOM 868 O O . PHE A 1 108 ? 14.614 1.387 -5.435 1.00 93.38 108 PHE A O 1
ATOM 875 N N . CYS A 1 109 ? 14.128 3.581 -5.427 1.00 93.94 109 CYS A N 1
ATOM 876 C CA . CYS A 1 109 ? 13.313 3.565 -6.641 1.00 93.94 109 CYS A CA 1
ATOM 877 C C . CYS A 1 109 ? 14.126 3.159 -7.881 1.00 93.94 109 CYS A C 1
ATOM 879 O O . CYS A 1 109 ? 13.647 2.374 -8.695 1.00 93.94 109 CYS A O 1
ATOM 881 N N . GLY A 1 110 ? 15.371 3.631 -8.000 1.00 93.69 110 GLY A N 1
ATOM 882 C CA . GLY A 1 110 ? 16.281 3.248 -9.078 1.00 93.69 110 GLY A CA 1
ATOM 883 C C . GLY A 1 110 ? 16.608 1.755 -9.067 1.00 93.69 110 GLY A C 1
ATOM 884 O O . GLY A 1 110 ? 16.588 1.120 -10.117 1.00 93.69 110 GLY A O 1
ATOM 885 N N . TRP A 1 111 ? 16.827 1.167 -7.885 1.00 93.69 111 TRP A N 1
ATOM 886 C CA . TRP A 1 111 ? 17.005 -0.284 -7.749 1.00 93.69 111 TRP A CA 1
ATOM 887 C C . TRP A 1 111 ? 15.767 -1.068 -8.172 1.00 93.69 111 TRP A C 1
ATOM 889 O O . TRP A 1 111 ? 15.886 -2.047 -8.905 1.00 93.69 111 TRP A O 1
ATOM 899 N N . ALA A 1 112 ? 14.580 -0.638 -7.748 1.00 93.19 112 ALA A N 1
ATOM 900 C CA . ALA A 1 112 ? 13.339 -1.293 -8.143 1.00 93.19 112 ALA A CA 1
ATOM 901 C C . ALA A 1 112 ? 13.079 -1.192 -9.659 1.00 93.19 112 ALA A C 1
ATOM 903 O O . ALA A 1 112 ? 12.674 -2.180 -10.273 1.00 93.19 112 ALA A O 1
ATOM 904 N N . ALA A 1 113 ? 13.365 -0.038 -10.270 1.00 91.44 113 ALA A N 1
ATOM 905 C CA . ALA A 1 113 ? 13.292 0.155 -11.718 1.00 91.44 113 ALA A CA 1
ATOM 906 C C . ALA A 1 113 ? 14.306 -0.710 -12.472 1.00 91.44 113 ALA A C 1
ATOM 908 O O . ALA A 1 113 ? 13.943 -1.330 -13.461 1.00 91.44 113 ALA A O 1
ATOM 909 N N . PHE A 1 114 ? 15.538 -0.823 -11.970 1.00 89.62 114 PHE A N 1
ATOM 910 C CA . PHE A 1 114 ? 16.555 -1.704 -12.541 1.00 89.62 114 PHE A CA 1
ATOM 911 C C . PHE A 1 114 ? 16.090 -3.166 -12.531 1.00 89.62 114 PHE A C 1
ATOM 913 O O . PHE A 1 114 ? 16.070 -3.799 -13.581 1.00 89.62 114 PHE A O 1
ATOM 920 N N . PHE A 1 115 ? 15.646 -3.689 -11.380 1.00 87.50 115 PHE A N 1
ATOM 921 C CA . PHE A 1 115 ? 15.159 -5.073 -11.276 1.00 87.50 115 PHE A CA 1
ATOM 922 C C . PHE A 1 115 ? 13.921 -5.339 -12.134 1.00 87.50 115 PHE A C 1
ATOM 924 O O . PHE A 1 115 ? 13.824 -6.397 -12.748 1.00 87.50 115 PHE A O 1
ATOM 931 N N . THR A 1 116 ? 12.989 -4.389 -12.196 1.00 84.44 116 THR A N 1
ATOM 932 C CA . THR A 1 116 ? 11.799 -4.534 -13.044 1.00 84.44 116 THR A CA 1
ATOM 933 C C . THR A 1 116 ? 12.155 -4.416 -14.525 1.00 84.44 116 THR A C 1
ATOM 935 O O . THR A 1 116 ? 11.625 -5.165 -15.332 1.00 84.44 116 THR A O 1
ATOM 938 N N . GLY A 1 117 ? 13.110 -3.562 -14.891 1.00 81.75 117 GLY A N 1
ATOM 939 C CA . GLY A 1 117 ? 13.617 -3.486 -16.259 1.00 81.75 117 GLY A CA 1
ATOM 940 C C . GLY A 1 117 ? 14.235 -4.803 -16.727 1.00 81.75 117 GLY A C 1
ATOM 941 O O . GLY A 1 117 ? 14.032 -5.188 -17.873 1.00 81.75 117 GLY A O 1
ATOM 942 N N . PHE A 1 118 ? 14.900 -5.557 -15.840 1.00 78.62 118 PHE A N 1
ATOM 943 C CA . PHE A 1 118 ? 15.319 -6.934 -16.152 1.00 78.62 118 PHE A CA 1
ATOM 944 C C . PHE A 1 118 ? 14.141 -7.879 -16.379 1.00 78.62 118 PHE A C 1
ATOM 946 O O . PHE A 1 118 ? 14.249 -8.781 -17.201 1.00 78.62 118 PHE A O 1
ATOM 953 N N . LEU A 1 119 ? 13.043 -7.688 -15.646 1.00 75.62 119 LEU A N 1
ATOM 954 C CA . LEU A 1 119 ? 11.830 -8.490 -15.789 1.00 75.62 119 LEU A CA 1
ATOM 955 C C . LEU A 1 119 ? 11.083 -8.179 -17.096 1.00 75.62 119 LEU A C 1
ATOM 957 O O . LEU A 1 119 ? 10.491 -9.085 -17.670 1.00 75.62 119 LEU A O 1
ATOM 961 N N . TYR A 1 120 ? 11.116 -6.926 -17.560 1.00 74.44 120 TYR A N 1
ATOM 962 C CA . TYR A 1 120 ? 10.527 -6.509 -18.839 1.00 74.44 120 TYR A CA 1
ATOM 963 C C . TYR A 1 120 ? 11.447 -6.776 -20.035 1.00 74.44 120 TYR A C 1
ATOM 965 O O . TYR A 1 120 ? 10.955 -6.969 -21.144 1.00 74.44 120 TYR A O 1
ATOM 973 N N . GLY A 1 121 ? 12.764 -6.823 -19.808 1.00 71.00 121 GLY A N 1
ATOM 974 C CA . GLY A 1 121 ? 13.777 -6.958 -20.856 1.00 71.00 121 GLY A CA 1
ATOM 975 C C . GLY A 1 121 ? 14.114 -5.640 -21.562 1.00 71.00 121 GLY A C 1
ATOM 976 O O . GLY A 1 121 ? 14.656 -5.663 -22.661 1.00 71.00 121 GLY A O 1
ATOM 977 N N . GLU A 1 122 ? 13.809 -4.490 -20.952 1.00 73.25 122 GLU A N 1
ATOM 978 C CA . GLU A 1 122 ? 13.962 -3.171 -21.581 1.00 73.25 122 GLU A CA 1
ATOM 979 C C . GLU A 1 122 ? 15.226 -2.432 -21.109 1.00 73.25 122 GLU A C 1
ATOM 981 O O . GLU A 1 122 ? 15.461 -2.236 -19.908 1.00 73.25 122 GLU A O 1
ATOM 986 N N . PHE A 1 123 ? 16.032 -1.956 -22.067 1.00 80.88 123 PHE A N 1
ATOM 987 C CA . PHE A 1 123 ? 17.188 -1.096 -21.801 1.00 80.88 123 PHE A CA 1
ATOM 988 C C . PHE A 1 123 ? 17.128 0.185 -22.638 1.00 80.88 123 PHE A C 1
ATOM 990 O O . PHE A 1 123 ? 17.291 0.140 -23.857 1.00 80.88 123 PHE A O 1
ATOM 997 N N . LEU A 1 124 ? 16.947 1.347 -21.994 1.00 80.50 124 LEU A N 1
ATOM 998 C CA . LEU A 1 124 ? 16.864 2.658 -22.664 1.00 80.50 124 LEU A CA 1
ATOM 999 C C . LEU A 1 124 ? 15.880 2.669 -23.853 1.00 80.50 124 LEU A C 1
ATOM 1001 O O . LEU A 1 124 ? 16.164 3.268 -24.894 1.00 80.50 124 LEU A O 1
ATOM 1005 N N . GLY A 1 125 ? 14.759 1.956 -23.726 1.00 69.31 125 GLY A N 1
ATOM 1006 C CA . GLY A 1 125 ? 13.761 1.792 -24.790 1.00 69.31 125 GLY A CA 1
ATOM 1007 C C . GLY A 1 125 ? 14.208 0.973 -26.011 1.00 69.31 125 GLY A C 1
ATOM 1008 O O . GLY A 1 125 ? 13.531 1.010 -27.034 1.00 69.31 125 GLY A O 1
ATOM 1009 N N . HIS A 1 126 ? 15.338 0.262 -25.940 1.00 68.00 126 HIS A N 1
ATOM 1010 C CA . HIS A 1 126 ? 15.803 -0.660 -26.979 1.00 68.00 126 HIS A CA 1
ATOM 1011 C C . HIS A 1 126 ? 15.705 -2.106 -26.474 1.00 68.00 126 HIS A C 1
ATOM 1013 O O . HIS A 1 126 ? 16.223 -2.429 -25.404 1.00 68.00 126 HIS A O 1
ATOM 1019 N N . HIS A 1 127 ? 15.076 -2.974 -27.270 1.00 60.06 127 HIS A N 1
ATOM 1020 C CA . HIS A 1 127 ? 14.910 -4.402 -26.964 1.00 60.06 127 HIS A CA 1
ATOM 1021 C C . HIS A 1 127 ? 16.110 -5.261 -27.425 1.00 60.06 127 HIS A C 1
ATOM 1023 O O . HIS A 1 127 ? 16.267 -6.395 -26.993 1.00 60.06 127 HIS A O 1
ATOM 1029 N N . GLU A 1 128 ? 17.003 -4.719 -28.264 1.00 52.03 128 GLU A N 1
ATOM 1030 C CA . GLU A 1 128 ? 18.017 -5.491 -29.005 1.00 52.03 128 GLU A CA 1
ATOM 1031 C C . GLU A 1 128 ? 19.464 -5.085 -28.669 1.00 52.03 128 GLU A C 1
ATOM 1033 O O . GLU A 1 128 ? 20.248 -4.715 -29.544 1.00 52.03 128 GLU A O 1
ATOM 1038 N N . ILE A 1 129 ? 19.863 -5.114 -27.396 1.00 50.38 129 ILE A N 1
ATOM 1039 C CA . ILE A 1 129 ? 21.278 -4.897 -27.055 1.00 50.38 129 ILE A CA 1
ATOM 1040 C C . ILE A 1 129 ? 21.956 -6.245 -26.834 1.00 50.38 129 ILE A C 1
ATOM 1042 O O . ILE A 1 129 ? 21.882 -6.834 -25.756 1.00 50.38 129 ILE A O 1
ATOM 1046 N N . GLU A 1 130 ? 22.695 -6.690 -27.854 1.00 45.44 130 GLU A N 1
ATOM 1047 C CA . GLU A 1 130 ? 23.481 -7.937 -27.890 1.00 45.44 130 GLU A CA 1
ATOM 1048 C C . GLU A 1 130 ? 24.412 -8.133 -26.672 1.00 45.44 130 GLU A C 1
ATOM 1050 O O . GLU A 1 130 ? 24.741 -9.263 -26.321 1.00 45.44 130 GLU A O 1
ATOM 1055 N N . ILE A 1 131 ? 24.792 -7.056 -25.969 1.00 45.94 131 ILE A N 1
ATOM 1056 C CA . ILE A 1 131 ? 25.633 -7.090 -24.755 1.00 45.94 131 ILE A CA 1
ATOM 1057 C C . ILE A 1 131 ? 24.932 -7.820 -23.596 1.00 45.94 131 ILE A C 1
ATOM 1059 O O . ILE A 1 131 ? 25.581 -8.536 -22.834 1.00 45.94 131 ILE A O 1
ATOM 1063 N N . PHE A 1 132 ? 23.610 -7.669 -23.481 1.00 46.66 132 PHE A N 1
ATOM 1064 C CA . PHE A 1 132 ? 22.763 -8.458 -22.581 1.00 46.66 132 PHE A CA 1
ATOM 1065 C C . PHE A 1 132 ? 22.038 -9.592 -23.318 1.00 46.66 132 PHE A C 1
ATOM 1067 O O . PHE A 1 132 ? 21.336 -10.375 -22.682 1.00 46.66 132 PHE A O 1
ATOM 1074 N N . GLY A 1 133 ? 22.257 -9.720 -24.630 1.00 44.78 133 GLY A N 1
ATOM 1075 C CA . GLY A 1 133 ? 21.617 -10.681 -25.520 1.00 44.78 133 GLY A CA 1
ATOM 1076 C C . GLY A 1 133 ? 21.732 -12.115 -25.024 1.00 44.78 133 GLY A C 1
ATOM 1077 O O . GLY A 1 133 ? 20.733 -12.791 -24.949 1.00 44.78 133 GLY A O 1
ATOM 1078 N N . THR A 1 134 ? 22.874 -12.596 -24.537 1.00 48.78 134 THR A N 1
ATOM 1079 C CA . THR A 1 134 ? 22.962 -13.991 -24.047 1.00 48.78 134 THR A CA 1
ATOM 1080 C C . THR A 1 134 ? 22.210 -14.263 -22.741 1.00 48.78 134 THR A C 1
ATOM 1082 O O . THR A 1 134 ? 21.849 -15.408 -22.481 1.00 48.78 134 THR A O 1
ATOM 1085 N N . VAL A 1 135 ? 21.955 -13.253 -21.905 1.00 50.44 135 VAL A N 1
ATOM 1086 C CA . VAL A 1 135 ? 21.179 -13.412 -20.659 1.00 50.44 135 VAL A CA 1
ATOM 1087 C C . VAL A 1 135 ? 19.695 -13.147 -20.909 1.00 50.44 135 VAL A C 1
ATOM 1089 O O . VAL A 1 135 ? 18.864 -13.896 -20.408 1.00 50.44 135 VAL A O 1
ATOM 1092 N N . LEU A 1 136 ? 19.362 -12.141 -21.720 1.00 49.22 136 LEU A N 1
ATOM 1093 C CA . LEU A 1 136 ? 17.989 -11.780 -22.079 1.00 49.22 136 LEU A CA 1
ATOM 1094 C C . LEU A 1 136 ? 17.377 -12.739 -23.113 1.00 49.22 136 LEU A C 1
ATOM 1096 O O . LEU A 1 136 ? 16.226 -13.113 -22.946 1.00 49.22 136 LEU A O 1
ATOM 1100 N N . TRP A 1 137 ? 18.148 -13.258 -24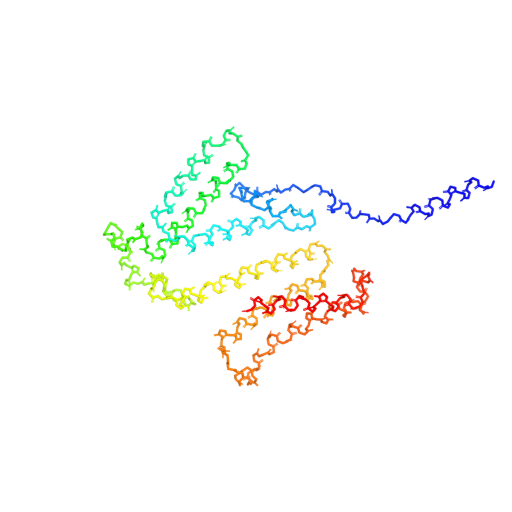.076 1.00 41.59 137 TRP A N 1
ATOM 1101 C CA . TRP A 1 137 ? 17.715 -14.310 -25.019 1.00 41.59 137 TRP A CA 1
ATOM 1102 C C . TRP A 1 137 ? 17.312 -15.597 -24.292 1.00 41.59 137 TRP A C 1
ATOM 1104 O O . TRP A 1 137 ? 16.373 -16.278 -24.686 1.00 41.59 137 TRP A O 1
ATOM 1114 N N . ASN A 1 138 ? 17.963 -15.908 -23.163 1.00 46.56 138 ASN A N 1
ATOM 1115 C CA . ASN A 1 138 ? 17.546 -17.020 -22.306 1.00 46.56 138 ASN A CA 1
ATOM 1116 C C . ASN A 1 138 ? 16.201 -16.758 -21.606 1.00 46.56 138 ASN A C 1
ATOM 1118 O O . ASN A 1 138 ? 15.485 -17.720 -21.340 1.00 46.56 138 ASN A O 1
ATOM 1122 N N . PHE A 1 139 ? 15.848 -15.499 -21.318 1.00 47.75 139 PHE A N 1
ATOM 1123 C CA . PHE A 1 139 ? 14.526 -15.126 -20.800 1.00 47.75 139 PHE A CA 1
ATOM 1124 C C . PHE A 1 139 ? 13.475 -15.018 -21.904 1.00 47.75 139 PHE A C 1
ATOM 1126 O O . PHE A 1 139 ? 12.307 -15.273 -21.638 1.00 47.75 139 PHE A O 1
ATOM 1133 N N . GLU A 1 140 ? 13.866 -14.681 -23.129 1.00 48.59 140 GLU A N 1
ATOM 1134 C CA . GLU A 1 140 ? 12.985 -14.657 -24.298 1.00 48.59 140 GLU A CA 1
ATOM 1135 C C . GLU A 1 140 ? 12.595 -16.080 -24.733 1.00 48.59 140 GLU A C 1
ATOM 1137 O O . GLU A 1 140 ? 11.422 -16.345 -24.991 1.00 48.59 140 GLU A O 1
ATOM 1142 N N . GLU A 1 141 ? 13.538 -17.031 -24.690 1.00 46.59 141 GLU A N 1
ATOM 1143 C CA . GLU A 1 141 ? 13.273 -18.455 -24.949 1.00 46.59 141 GLU A CA 1
ATOM 1144 C C . GLU A 1 141 ? 12.715 -19.221 -23.731 1.00 46.59 141 GLU A C 1
ATOM 1146 O O . GLU A 1 141 ? 11.983 -20.197 -23.903 1.00 46.59 141 GLU A O 1
ATOM 1151 N N . ASN A 1 142 ? 13.010 -18.787 -22.497 1.00 44.84 142 ASN A N 1
ATOM 1152 C CA . ASN A 1 142 ? 12.411 -19.311 -21.263 1.00 44.84 142 ASN A CA 1
ATOM 1153 C C . ASN A 1 142 ? 11.847 -18.158 -20.432 1.00 44.84 142 ASN A C 1
ATOM 1155 O O . ASN A 1 142 ? 12.485 -17.715 -19.467 1.00 44.84 142 ASN A O 1
ATOM 1159 N N . PRO A 1 143 ? 10.650 -17.662 -20.768 1.00 49.53 143 PRO A N 1
ATOM 1160 C CA . PRO A 1 143 ? 10.031 -16.654 -19.939 1.00 49.53 143 PRO A CA 1
ATOM 1161 C C . PRO A 1 143 ? 9.876 -17.158 -18.510 1.00 49.53 143 PRO A C 1
ATOM 1163 O O . PRO A 1 143 ? 9.510 -18.315 -18.282 1.00 49.53 143 PRO A O 1
ATOM 1166 N N . ILE A 1 144 ? 10.107 -16.279 -17.533 1.00 47.38 144 ILE A N 1
ATOM 1167 C CA . ILE A 1 144 ? 9.679 -16.548 -16.162 1.00 47.38 144 ILE A CA 1
ATOM 1168 C C . ILE A 1 144 ? 8.151 -16.559 -16.189 1.00 47.38 144 ILE A C 1
ATOM 1170 O O . ILE A 1 144 ? 7.495 -15.526 -16.078 1.00 47.38 144 ILE A O 1
ATOM 1174 N N . ILE A 1 145 ? 7.582 -17.747 -16.371 1.00 43.81 145 ILE A N 1
ATOM 1175 C CA . ILE A 1 145 ? 6.149 -17.968 -16.253 1.00 43.81 145 ILE A CA 1
ATOM 1176 C C . ILE A 1 145 ? 5.850 -17.887 -14.765 1.00 43.81 145 ILE A C 1
ATOM 1178 O O . ILE A 1 145 ? 6.030 -18.857 -14.026 1.00 43.81 145 ILE A O 1
ATOM 1182 N N . ILE A 1 146 ? 5.402 -16.722 -14.305 1.00 52.66 146 ILE A N 1
ATOM 1183 C CA . ILE A 1 146 ? 4.768 -16.658 -12.997 1.00 52.66 146 ILE A CA 1
ATOM 1184 C C . ILE A 1 146 ? 3.367 -17.246 -13.211 1.00 52.66 146 ILE A C 1
ATOM 1186 O O . ILE A 1 146 ? 2.583 -16.654 -13.956 1.00 52.66 146 ILE A O 1
ATOM 1190 N N . PRO A 1 147 ? 3.026 -18.396 -12.597 1.00 41.69 147 PRO A N 1
ATOM 1191 C CA . PRO A 1 147 ? 1.843 -19.197 -12.946 1.00 41.69 147 PRO A CA 1
ATOM 1192 C C . PRO A 1 147 ? 0.492 -18.486 -12.748 1.00 41.69 147 PRO A C 1
ATOM 1194 O O . PRO A 1 147 ? -0.542 -19.031 -13.112 1.00 41.69 147 PRO A O 1
ATOM 1197 N N . ILE A 1 148 ? 0.499 -17.275 -12.184 1.00 44.41 148 ILE A N 1
ATOM 1198 C CA . ILE A 1 148 ? -0.677 -16.434 -11.928 1.00 44.41 148 ILE A CA 1
ATOM 1199 C C . ILE A 1 148 ? -0.720 -15.202 -12.862 1.00 44.41 148 ILE A C 1
ATOM 1201 O O . ILE A 1 148 ? -1.788 -14.640 -13.071 1.00 44.41 148 ILE A O 1
ATOM 1205 N N . ILE A 1 149 ? 0.415 -14.775 -13.434 1.00 46.66 149 ILE A N 1
ATOM 1206 C CA . ILE A 1 149 ? 0.573 -13.468 -14.110 1.00 46.66 149 ILE A CA 1
ATOM 1207 C C . ILE A 1 149 ? 0.888 -13.621 -15.611 1.00 46.66 149 ILE A C 1
ATOM 1209 O O . ILE A 1 149 ? 0.592 -12.729 -16.404 1.00 46.66 149 ILE A O 1
ATOM 1213 N N . GLY A 1 150 ? 1.413 -14.778 -16.025 1.00 53.75 150 GLY A N 1
ATOM 1214 C CA . GLY A 1 150 ? 1.872 -15.010 -17.393 1.00 53.75 150 GLY A CA 1
ATOM 1215 C C . GLY A 1 150 ? 3.284 -14.469 -17.628 1.00 53.75 150 GLY A C 1
ATOM 1216 O O . GLY A 1 150 ? 4.071 -14.316 -16.693 1.00 53.75 150 GLY A O 1
ATOM 1217 N N . THR A 1 151 ? 3.608 -14.229 -18.895 1.00 53.16 151 THR A N 1
ATOM 1218 C CA . THR A 1 151 ? 4.862 -13.635 -19.364 1.00 53.16 151 THR A CA 1
ATOM 1219 C C . THR A 1 151 ? 4.863 -12.125 -19.127 1.00 53.16 151 THR A C 1
ATOM 1221 O O . THR A 1 151 ? 3.994 -11.436 -19.652 1.00 53.16 151 THR A O 1
ATOM 1224 N N . LEU A 1 152 ? 5.838 -11.605 -18.376 1.00 55.62 152 LEU A N 1
ATOM 1225 C CA . LEU A 1 152 ? 6.093 -10.156 -18.268 1.00 55.62 152 LEU A CA 1
ATOM 1226 C C . LEU A 1 152 ? 7.103 -9.638 -19.305 1.00 55.62 152 LEU A C 1
ATOM 1228 O O . LEU A 1 152 ? 7.371 -8.440 -19.342 1.00 55.62 152 LEU A O 1
ATOM 1232 N N . ASN A 1 153 ? 7.640 -10.523 -20.146 1.00 56.31 153 ASN A N 1
ATOM 1233 C CA . ASN A 1 153 ? 8.505 -10.135 -21.252 1.00 56.31 153 ASN A CA 1
ATOM 1234 C C . ASN A 1 153 ? 7.685 -9.311 -22.251 1.00 56.31 153 ASN A C 1
ATOM 1236 O O . ASN A 1 153 ? 6.644 -9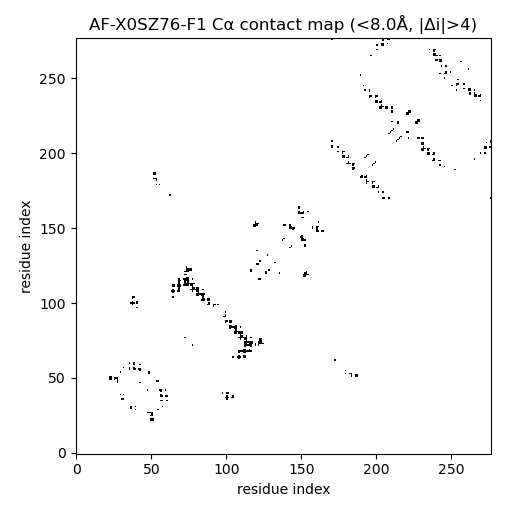.788 -22.706 1.00 56.31 153 ASN A O 1
ATOM 1240 N N . ASN A 1 154 ? 8.158 -8.105 -22.574 1.00 61.66 154 ASN A N 1
ATOM 1241 C CA . ASN A 1 154 ? 7.497 -7.137 -23.454 1.00 61.66 154 ASN A CA 1
ATOM 1242 C C . ASN A 1 154 ? 6.057 -6.788 -23.015 1.00 61.66 154 ASN A C 1
ATOM 1244 O O . ASN A 1 154 ? 5.084 -7.340 -23.539 1.00 61.66 154 ASN A O 1
ATOM 1248 N N . PRO A 1 155 ? 5.872 -5.815 -22.100 1.00 63.06 155 PRO A N 1
ATOM 1249 C CA . PRO A 1 155 ? 4.543 -5.410 -21.630 1.00 63.06 155 PRO A CA 1
ATOM 1250 C C . PRO A 1 155 ? 3.595 -4.938 -22.752 1.00 63.06 155 PRO A C 1
ATOM 1252 O O . PRO A 1 155 ? 2.376 -4.944 -22.570 1.00 63.06 155 PRO A O 1
ATOM 1255 N N . LEU A 1 156 ? 4.136 -4.559 -23.917 1.00 63.69 156 LEU A N 1
ATOM 1256 C CA . LEU A 1 156 ? 3.371 -4.160 -25.101 1.00 63.69 156 LEU A CA 1
ATOM 1257 C C . LEU A 1 156 ? 2.712 -5.335 -25.838 1.00 63.69 156 LEU A C 1
ATOM 1259 O O . LEU A 1 156 ? 1.645 -5.149 -26.423 1.00 63.69 156 LEU A O 1
ATOM 1263 N N . ASP A 1 157 ? 3.292 -6.535 -25.779 1.00 67.06 157 ASP A N 1
ATOM 1264 C CA . ASP A 1 157 ? 2.775 -7.700 -26.508 1.00 67.06 157 ASP A CA 1
ATOM 1265 C C . ASP A 1 157 ? 1.589 -8.347 -25.784 1.00 67.06 157 ASP A C 1
ATOM 1267 O O . ASP A 1 157 ? 0.716 -8.954 -26.408 1.00 67.06 157 ASP A O 1
ATOM 1271 N N . ASN A 1 158 ? 1.518 -8.192 -24.457 1.00 70.56 158 ASN A N 1
ATOM 1272 C CA . ASN A 1 158 ? 0.484 -8.811 -23.635 1.00 70.56 158 ASN A CA 1
ATOM 1273 C C . ASN A 1 158 ? -0.179 -7.825 -22.663 1.00 70.56 158 ASN A C 1
ATOM 1275 O O . ASN A 1 158 ? -0.180 -7.994 -21.440 1.00 70.56 158 ASN A O 1
ATOM 1279 N N . ILE A 1 159 ? -0.806 -6.802 -23.248 1.00 81.06 159 ILE A N 1
ATOM 1280 C CA . ILE A 1 159 ? -1.505 -5.723 -22.532 1.00 81.06 159 ILE A CA 1
ATOM 1281 C C . ILE A 1 159 ? -2.532 -6.278 -21.530 1.00 81.06 159 ILE A C 1
ATOM 1283 O O . ILE A 1 159 ? -2.649 -5.772 -20.415 1.00 81.06 159 ILE A O 1
ATOM 1287 N N . MET A 1 160 ? -3.259 -7.342 -21.892 1.00 80.62 160 MET A N 1
ATOM 1288 C CA . MET A 1 160 ? -4.292 -7.927 -21.026 1.00 80.62 160 MET A CA 1
ATOM 1289 C C . MET A 1 160 ? -3.712 -8.581 -19.765 1.00 80.62 160 MET A C 1
ATOM 1291 O O . MET A 1 160 ? -4.299 -8.447 -18.686 1.00 80.62 160 MET A O 1
ATOM 1295 N N . SER A 1 161 ? -2.557 -9.245 -19.867 1.00 77.94 161 SER A N 1
ATOM 1296 C CA . SER A 1 161 ? -1.855 -9.806 -18.707 1.00 77.94 161 SER A CA 1
ATOM 1297 C C . SER A 1 161 ? -1.315 -8.710 -17.791 1.00 77.94 161 SER A C 1
ATOM 1299 O O . SER A 1 161 ? -1.510 -8.788 -16.577 1.00 77.94 161 SER A O 1
ATOM 1301 N N . VAL A 1 162 ? -0.722 -7.649 -18.352 1.00 79.81 162 VAL A N 1
ATOM 1302 C CA . VAL A 1 162 ? -0.226 -6.500 -17.571 1.00 79.81 162 VAL A CA 1
ATOM 1303 C C . VAL A 1 162 ? -1.373 -5.778 -16.858 1.00 79.81 162 VAL A C 1
ATOM 1305 O O . VAL A 1 162 ? -1.252 -5.437 -15.682 1.00 79.81 162 VAL A O 1
ATOM 1308 N N . PHE A 1 163 ? -2.515 -5.597 -17.526 1.00 83.50 163 PHE A N 1
ATOM 1309 C CA . PHE A 1 163 ? -3.697 -4.977 -16.924 1.00 83.50 163 PHE A CA 1
ATOM 1310 C C . PHE A 1 163 ? -4.260 -5.814 -15.769 1.00 83.50 163 PHE A C 1
ATOM 1312 O O . PHE A 1 163 ? -4.517 -5.297 -14.682 1.00 83.50 163 PHE A O 1
ATOM 1319 N N . THR A 1 164 ? -4.384 -7.126 -15.976 1.00 84.00 164 THR A N 1
ATOM 1320 C CA . THR A 1 164 ? -4.835 -8.061 -14.935 1.00 84.00 164 THR A CA 1
ATOM 1321 C C . THR A 1 164 ? -3.875 -8.062 -13.742 1.00 84.00 164 THR A C 1
ATOM 1323 O O . THR A 1 164 ? -4.305 -8.010 -12.590 1.00 84.00 164 THR A O 1
ATOM 1326 N N . PHE A 1 165 ? -2.566 -8.037 -14.002 1.00 84.25 165 PHE A N 1
ATOM 1327 C CA . PHE A 1 165 ? -1.541 -7.921 -12.968 1.00 84.25 165 PHE A CA 1
ATOM 1328 C C . PHE A 1 165 ? -1.645 -6.615 -12.176 1.00 84.25 165 PHE A C 1
ATOM 1330 O O . PHE A 1 165 ? -1.597 -6.643 -10.945 1.00 84.25 165 PHE A O 1
ATOM 1337 N N . ALA A 1 166 ? -1.835 -5.485 -12.858 1.00 88.44 166 ALA A N 1
ATOM 1338 C CA . ALA A 1 166 ? -2.000 -4.186 -12.216 1.00 88.44 166 ALA A CA 1
ATOM 1339 C C . ALA A 1 166 ? -3.211 -4.174 -11.272 1.00 88.44 166 ALA A C 1
ATOM 1341 O O . ALA A 1 166 ? -3.100 -3.677 -10.149 1.00 88.44 166 ALA A O 1
ATOM 1342 N N . ILE A 1 167 ? -4.332 -4.786 -11.676 1.00 89.25 167 ILE A N 1
ATOM 1343 C CA . ILE A 1 167 ? -5.508 -4.930 -10.808 1.00 89.25 167 ILE A CA 1
ATOM 1344 C C . ILE A 1 167 ? -5.176 -5.790 -9.586 1.00 89.25 167 ILE A C 1
ATOM 1346 O O . ILE A 1 167 ? -5.463 -5.374 -8.465 1.00 89.25 167 ILE A O 1
ATOM 1350 N N . TYR A 1 168 ? -4.514 -6.939 -9.754 1.00 89.38 168 TYR A N 1
ATOM 1351 C CA . TYR A 1 168 ? -4.122 -7.773 -8.612 1.00 89.38 168 TYR A CA 1
ATOM 1352 C C . TYR A 1 168 ? -3.189 -7.050 -7.635 1.00 89.38 168 TYR A C 1
ATOM 1354 O O . TYR A 1 168 ? -3.372 -7.161 -6.421 1.00 89.38 168 TYR A O 1
ATOM 1362 N N . ILE A 1 169 ? -2.221 -6.282 -8.141 1.00 91.50 169 ILE A N 1
ATOM 1363 C CA . ILE A 1 169 ? -1.343 -5.450 -7.310 1.00 91.50 169 ILE A CA 1
ATOM 1364 C C . ILE A 1 169 ? -2.149 -4.369 -6.580 1.00 91.50 169 ILE A C 1
ATOM 1366 O O . ILE A 1 169 ? -1.925 -4.157 -5.387 1.00 91.50 169 ILE A O 1
ATOM 1370 N N . GLY A 1 170 ? -3.113 -3.733 -7.250 1.00 91.88 170 GLY A N 1
ATOM 1371 C CA . GLY A 1 170 ? -4.021 -2.758 -6.644 1.00 91.88 170 GLY A CA 1
ATOM 1372 C C . GLY A 1 170 ? -4.858 -3.363 -5.515 1.00 91.88 170 GLY A C 1
ATOM 1373 O O . GLY A 1 170 ? -4.832 -2.862 -4.391 1.00 91.88 170 GLY A O 1
ATOM 1374 N N . VAL A 1 171 ? -5.516 -4.496 -5.774 1.00 92.81 171 VAL A N 1
ATOM 1375 C CA . VAL A 1 171 ? -6.295 -5.245 -4.774 1.00 92.81 171 VAL A CA 1
ATOM 1376 C C . VAL A 1 171 ? -5.414 -5.631 -3.587 1.00 92.81 171 VAL A C 1
ATOM 1378 O O . VAL A 1 171 ? -5.806 -5.442 -2.433 1.00 92.81 171 VAL A O 1
ATOM 1381 N N . PHE A 1 172 ? -4.205 -6.135 -3.837 1.00 93.00 172 PHE A N 1
ATOM 1382 C CA . PHE A 1 172 ? -3.253 -6.468 -2.779 1.00 93.00 172 PHE A CA 1
ATOM 1383 C C . PHE A 1 172 ? -2.858 -5.234 -1.952 1.00 93.00 172 PHE A C 1
ATOM 1385 O O . PHE A 1 172 ? -2.829 -5.299 -0.721 1.00 93.00 172 PHE A O 1
ATOM 1392 N N . HIS A 1 173 ? -2.602 -4.099 -2.603 1.00 93.75 173 HIS A N 1
ATOM 1393 C CA . HIS A 1 173 ? -2.216 -2.858 -1.937 1.00 93.75 173 HIS A CA 1
ATOM 1394 C C . HIS A 1 173 ? -3.342 -2.283 -1.062 1.00 93.75 173 HIS A C 1
ATOM 1396 O O . HIS A 1 173 ? -3.088 -1.882 0.075 1.00 93.75 173 HIS A O 1
ATOM 1402 N N . ILE A 1 174 ? -4.593 -2.319 -1.533 1.00 94.06 174 ILE A N 1
ATOM 1403 C CA . ILE A 1 174 ? -5.762 -1.898 -0.742 1.00 94.06 174 ILE A CA 1
ATOM 1404 C C . ILE A 1 174 ? -5.940 -2.811 0.481 1.00 94.06 174 ILE A C 1
ATOM 1406 O O . ILE A 1 174 ? -6.120 -2.326 1.601 1.00 94.06 174 ILE A O 1
ATOM 1410 N N . ASN A 1 175 ? -5.797 -4.130 0.303 1.00 94.38 175 ASN A N 1
ATOM 1411 C CA . ASN A 1 175 ? -5.859 -5.084 1.413 1.00 94.38 175 ASN A CA 1
ATOM 1412 C C . ASN A 1 175 ? -4.775 -4.823 2.470 1.00 94.38 175 ASN A C 1
ATOM 1414 O O . ASN A 1 175 ? -5.068 -4.905 3.663 1.00 94.38 175 ASN A O 1
ATOM 1418 N N . LEU A 1 176 ? -3.548 -4.458 2.075 1.00 94.00 176 LEU A N 1
ATOM 1419 C CA . LEU A 1 176 ? -2.509 -4.052 3.031 1.00 94.00 176 LEU A CA 1
ATOM 1420 C C . LEU A 1 176 ? -2.952 -2.857 3.888 1.00 94.00 176 LEU A C 1
ATOM 1422 O O . LEU A 1 176 ? -2.726 -2.869 5.099 1.00 94.00 176 LEU A O 1
ATOM 1426 N N . GLY A 1 177 ? -3.619 -1.864 3.294 1.00 92.50 177 GLY A N 1
ATOM 1427 C CA . GLY A 1 177 ? -4.167 -0.714 4.018 1.00 92.50 177 GLY A CA 1
ATOM 1428 C C . GLY A 1 177 ? -5.170 -1.123 5.101 1.00 92.50 177 GLY A C 1
ATOM 1429 O O . GLY A 1 177 ? -5.025 -0.744 6.267 1.00 92.50 177 GLY A O 1
ATOM 1430 N N . TRP A 1 178 ? -6.145 -1.968 4.760 1.00 93.00 178 TRP A N 1
ATOM 1431 C CA . TRP A 1 178 ? -7.125 -2.451 5.741 1.00 93.00 178 TRP A CA 1
ATOM 1432 C C . TRP A 1 178 ? -6.540 -3.431 6.761 1.00 93.00 178 TRP A C 1
ATOM 1434 O O . TRP A 1 178 ? -7.018 -3.481 7.893 1.00 93.00 178 TRP A O 1
ATOM 1444 N N . ILE A 1 179 ? -5.468 -4.159 6.433 1.00 93.81 179 ILE A N 1
ATOM 1445 C CA . ILE A 1 179 ? -4.724 -4.949 7.425 1.00 93.81 179 ILE A CA 1
ATOM 1446 C C . ILE A 1 179 ? -4.092 -4.022 8.471 1.00 93.81 179 ILE A C 1
ATOM 1448 O O . ILE A 1 179 ? -4.204 -4.295 9.667 1.00 93.81 179 ILE A O 1
ATOM 1452 N N . ILE A 1 180 ? -3.475 -2.906 8.065 1.00 92.19 180 ILE A N 1
ATOM 1453 C CA . ILE A 1 180 ? -2.944 -1.913 9.018 1.00 92.19 180 ILE A CA 1
ATOM 1454 C C . ILE A 1 180 ? -4.080 -1.357 9.883 1.00 92.19 180 ILE A C 1
ATOM 1456 O O . ILE A 1 180 ? -3.935 -1.275 11.104 1.00 92.19 180 ILE A O 1
ATOM 1460 N N . GLN A 1 181 ? -5.228 -1.043 9.277 1.00 91.19 181 GLN A N 1
ATOM 1461 C CA . GLN A 1 181 ? -6.414 -0.583 10.003 1.00 91.19 181 GLN A CA 1
ATOM 1462 C C . GLN A 1 181 ? -6.878 -1.614 11.051 1.00 91.19 181 GLN A C 1
ATOM 1464 O O . GLN A 1 181 ? -7.099 -1.269 12.214 1.00 91.19 181 GLN A O 1
ATOM 1469 N N . PHE A 1 182 ? -6.933 -2.897 10.686 1.00 92.62 182 PHE A N 1
ATOM 1470 C CA . PHE A 1 182 ? -7.263 -3.982 11.610 1.00 92.62 182 PHE A CA 1
ATOM 1471 C C . PHE A 1 182 ? -6.274 -4.058 12.783 1.00 92.62 182 PHE A C 1
ATOM 1473 O O . PHE A 1 182 ? -6.675 -4.167 13.948 1.00 92.62 182 PHE A O 1
ATOM 1480 N N . LEU A 1 183 ? -4.973 -3.968 12.494 1.00 91.75 183 LEU A N 1
ATOM 1481 C CA . LEU A 1 183 ? -3.926 -3.990 13.514 1.00 91.75 183 LEU A CA 1
ATOM 1482 C C . LEU A 1 183 ? -3.999 -2.758 14.437 1.00 91.75 183 LEU A C 1
ATOM 1484 O O . LEU A 1 183 ? -3.771 -2.893 15.644 1.00 91.75 183 LEU A O 1
ATOM 1488 N N . ASN A 1 184 ? -4.388 -1.590 13.915 1.00 90.38 184 ASN A N 1
ATOM 1489 C CA . ASN A 1 184 ? -4.649 -0.385 14.708 1.00 90.38 184 ASN A CA 1
ATOM 1490 C C . ASN A 1 184 ? -5.801 -0.607 15.693 1.00 90.38 184 ASN A C 1
ATOM 1492 O O . ASN A 1 184 ? -5.628 -0.384 16.895 1.00 90.38 184 ASN A O 1
ATOM 1496 N N . TYR A 1 185 ? -6.939 -1.138 15.235 1.00 89.31 185 TYR A N 1
ATOM 1497 C CA . TYR A 1 185 ? -8.060 -1.472 16.123 1.00 89.31 185 TYR A CA 1
ATOM 1498 C C . TYR A 1 185 ? -7.672 -2.489 17.199 1.00 89.31 185 TYR A C 1
ATOM 1500 O O . TYR A 1 185 ? -8.101 -2.384 18.356 1.00 89.31 185 TYR A O 1
ATOM 1508 N N . TRP A 1 186 ? -6.815 -3.450 16.849 1.00 88.06 186 TRP A N 1
ATOM 1509 C CA . TRP A 1 186 ? -6.298 -4.423 17.804 1.00 88.06 186 TRP A CA 1
ATOM 1510 C C . TRP A 1 186 ? -5.414 -3.772 18.875 1.00 88.06 186 TRP A C 1
ATOM 1512 O O . TRP A 1 186 ? -5.594 -4.039 20.069 1.00 88.06 186 TRP A O 1
ATOM 1522 N N . LYS A 1 187 ? -4.504 -2.876 18.471 1.00 85.81 187 LYS A N 1
ATOM 1523 C CA . LYS A 1 187 ? -3.619 -2.114 19.370 1.00 85.81 187 LYS A CA 1
ATOM 1524 C C . LYS A 1 187 ? -4.410 -1.183 20.295 1.00 85.81 187 LYS A C 1
ATOM 1526 O O . LYS A 1 187 ? -4.107 -1.097 21.484 1.00 85.81 187 LYS A O 1
ATOM 1531 N N . GLN A 1 188 ? -5.477 -0.569 19.788 1.00 85.12 188 GLN A N 1
ATOM 1532 C CA . GLN A 1 188 ? -6.379 0.305 20.547 1.00 85.12 188 GLN A CA 1
ATOM 1533 C C . GLN A 1 188 ? -7.376 -0.460 21.444 1.00 85.12 188 GLN A C 1
ATOM 1535 O O . GLN A 1 188 ? -8.206 0.157 22.108 1.00 85.12 188 GLN A O 1
ATOM 1540 N N . LYS A 1 189 ? -7.317 -1.803 21.487 1.00 83.56 189 LYS A N 1
ATOM 1541 C CA . LYS A 1 189 ? -8.259 -2.691 22.203 1.00 83.56 189 LYS A CA 1
ATOM 1542 C C . LYS A 1 189 ? -9.723 -2.583 21.736 1.00 83.56 189 LYS A C 1
ATOM 1544 O O . LYS A 1 189 ? -10.611 -3.149 22.375 1.00 83.56 189 LYS A O 1
ATOM 1549 N N . ARG A 1 190 ? -9.987 -1.958 20.586 1.00 84.62 190 ARG A N 1
ATOM 1550 C CA . ARG A 1 190 ? -11.314 -1.839 19.954 1.00 84.62 190 ARG A CA 1
ATOM 1551 C C . ARG A 1 190 ? -11.550 -2.988 18.967 1.00 84.62 190 ARG A C 1
ATOM 1553 O O . ARG A 1 190 ? -11.825 -2.782 17.792 1.00 84.62 190 ARG A O 1
ATOM 1560 N N . LYS A 1 191 ? -11.424 -4.232 19.447 1.00 84.50 191 LYS A N 1
ATOM 1561 C CA . LYS A 1 191 ? -11.402 -5.432 18.585 1.00 84.50 191 LYS A CA 1
ATOM 1562 C C . LYS A 1 191 ? -12.660 -5.611 17.733 1.00 84.50 191 LYS A C 1
ATOM 1564 O O . LYS A 1 191 ? -12.549 -6.093 16.615 1.00 84.50 191 LYS A O 1
ATOM 1569 N N . TYR A 1 192 ? -13.831 -5.232 18.249 1.00 8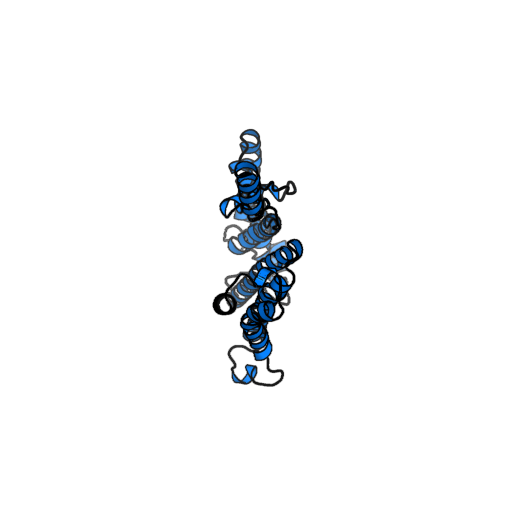6.31 192 TYR A N 1
ATOM 1570 C CA . TYR A 1 192 ? -15.087 -5.371 17.509 1.00 86.31 192 TYR A CA 1
ATOM 1571 C C . TYR A 1 192 ? -15.072 -4.557 16.218 1.00 86.31 192 TYR A C 1
ATOM 1573 O O . TYR A 1 192 ? -15.445 -5.096 15.188 1.00 86.31 192 TYR A O 1
ATOM 1581 N N . LEU A 1 193 ? -14.562 -3.319 16.264 1.00 85.06 193 LEU A N 1
ATOM 1582 C CA . LEU A 1 193 ? -14.435 -2.466 15.079 1.00 85.06 193 LEU A CA 1
ATOM 1583 C C . LEU A 1 193 ? -13.526 -3.087 14.020 1.00 85.06 193 LEU A C 1
ATOM 1585 O O . LEU A 1 193 ? -13.873 -3.080 12.847 1.00 85.06 193 LEU A O 1
ATOM 1589 N N . GLY A 1 194 ? -12.423 -3.721 14.425 1.00 85.25 194 GLY A N 1
ATOM 1590 C CA . GLY A 1 194 ? -11.571 -4.454 13.484 1.00 85.25 194 GLY A CA 1
ATOM 1591 C C . GLY A 1 194 ? -12.313 -5.578 12.756 1.00 85.25 194 GLY A C 1
ATOM 1592 O O . GLY A 1 194 ? -12.123 -5.765 11.557 1.00 85.25 194 GLY A O 1
ATOM 1593 N N . PHE A 1 195 ? -13.192 -6.304 13.450 1.00 88.31 195 PHE A N 1
ATOM 1594 C CA . PHE A 1 195 ? -14.005 -7.349 12.825 1.00 88.31 195 PHE A CA 1
ATOM 1595 C C . PHE A 1 195 ? -15.164 -6.797 11.996 1.00 88.31 195 PHE A C 1
ATOM 1597 O O . PHE A 1 195 ? -15.430 -7.331 10.925 1.00 88.31 195 PHE A O 1
ATOM 1604 N N . SER A 1 196 ? -15.863 -5.774 12.488 1.00 86.88 196 SER A N 1
ATOM 1605 C CA . SER A 1 196 ? -17.045 -5.221 11.825 1.00 86.88 196 SER A CA 1
ATOM 1606 C C . SER A 1 196 ? -16.704 -4.400 10.595 1.00 86.88 196 SER A C 1
ATOM 1608 O O . SER A 1 196 ? -17.484 -4.388 9.652 1.00 86.88 196 SER A O 1
ATOM 1610 N N . ASP A 1 197 ? -15.562 -3.717 10.631 1.00 88.62 197 ASP A N 1
ATOM 1611 C CA . ASP A 1 197 ? -15.119 -2.825 9.573 1.00 88.62 197 ASP A CA 1
ATOM 1612 C C . ASP A 1 197 ? -14.015 -3.482 8.734 1.00 88.62 197 ASP A C 1
ATOM 1614 O O . ASP A 1 197 ? -14.287 -4.091 7.700 1.00 88.62 197 ASP A O 1
ATOM 1618 N N . SER A 1 198 ? -12.769 -3.461 9.216 1.00 90.44 198 SER A N 1
ATOM 1619 C CA . SER A 1 198 ? -11.597 -3.850 8.420 1.00 90.44 198 SER A CA 1
ATOM 1620 C C . SER A 1 198 ? -11.671 -5.270 7.851 1.00 90.44 198 SER A C 1
ATOM 1622 O O . SER A 1 198 ? -11.369 -5.473 6.676 1.00 90.44 198 SER A O 1
ATOM 1624 N N . LEU A 1 199 ? -12.092 -6.263 8.645 1.00 92.75 199 LEU A N 1
ATOM 1625 C CA . LEU A 1 199 ? -12.209 -7.637 8.148 1.00 92.75 199 LEU A CA 1
ATOM 1626 C C . LEU A 1 199 ? -13.323 -7.774 7.104 1.00 92.75 199 LEU A C 1
ATOM 1628 O O . LEU A 1 199 ? -13.137 -8.480 6.115 1.00 92.75 199 LEU A O 1
ATOM 1632 N N . MET A 1 200 ? -14.466 -7.110 7.304 1.00 92.75 200 MET A N 1
ATOM 1633 C CA . MET A 1 200 ? -15.560 -7.159 6.332 1.00 92.75 200 MET A CA 1
ATOM 1634 C C . MET A 1 200 ? -15.158 -6.482 5.022 1.00 92.75 200 MET A C 1
ATOM 1636 O O . MET A 1 200 ? -15.442 -7.039 3.964 1.00 92.75 200 MET A O 1
ATOM 1640 N N . LYS A 1 201 ? -14.423 -5.362 5.079 1.00 93.56 201 LYS A N 1
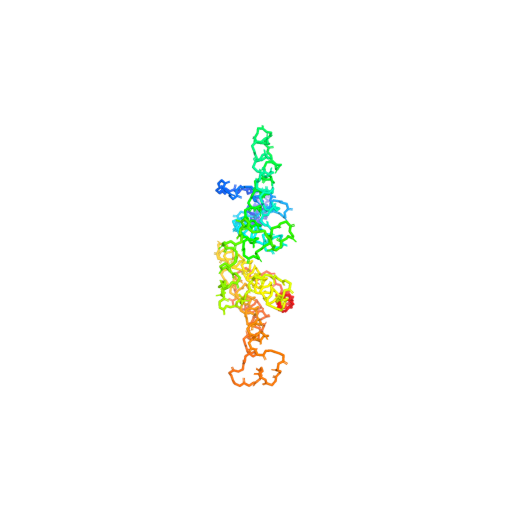ATOM 1641 C CA . LYS A 1 201 ? -13.860 -4.691 3.896 1.00 93.56 201 LYS A CA 1
ATOM 1642 C C . LYS A 1 201 ? -12.937 -5.620 3.097 1.00 93.56 201 LYS A C 1
ATOM 1644 O O . LYS A 1 201 ? -13.133 -5.808 1.898 1.00 93.56 201 LYS A O 1
ATOM 1649 N N . ILE A 1 202 ? -11.998 -6.285 3.779 1.00 93.94 202 ILE A N 1
ATOM 1650 C CA . ILE A 1 202 ? -11.075 -7.271 3.181 1.00 93.94 202 ILE A CA 1
ATOM 1651 C C . ILE A 1 202 ? -11.845 -8.416 2.511 1.00 93.94 202 ILE A C 1
ATOM 1653 O O . ILE A 1 202 ? -11.570 -8.761 1.360 1.00 93.94 202 ILE A O 1
ATOM 1657 N N . LEU A 1 203 ? -12.818 -9.010 3.209 1.00 93.69 203 LEU A N 1
ATOM 1658 C CA . LEU A 1 203 ? -13.613 -10.118 2.671 1.00 93.69 203 LEU A CA 1
ATOM 1659 C C . LEU A 1 203 ? -14.475 -9.686 1.483 1.00 93.69 203 LEU A C 1
ATOM 1661 O O . LEU A 1 203 ? -14.581 -10.433 0.515 1.00 93.69 203 LEU A O 1
ATOM 1665 N N . LEU A 1 204 ? -15.051 -8.484 1.530 1.00 94.00 204 LEU A N 1
ATOM 1666 C CA . LEU A 1 204 ? -15.844 -7.940 0.432 1.00 94.00 204 LEU A CA 1
ATOM 1667 C C . LEU A 1 204 ? -14.979 -7.735 -0.812 1.00 94.00 204 LEU A C 1
ATOM 1669 O O . LEU A 1 204 ? -15.351 -8.202 -1.886 1.00 94.00 204 LEU A O 1
ATOM 1673 N N . LEU A 1 205 ? -13.816 -7.094 -0.670 1.00 93.44 205 LEU A N 1
ATOM 1674 C CA . LEU A 1 205 ? -12.925 -6.813 -1.797 1.00 93.44 205 LEU A CA 1
ATOM 1675 C C . LEU A 1 205 ? -12.338 -8.083 -2.409 1.00 93.44 205 LEU A C 1
ATOM 1677 O O . LEU A 1 205 ? -12.385 -8.277 -3.624 1.00 93.44 205 LEU A O 1
ATOM 1681 N N . THR A 1 206 ? -11.792 -8.965 -1.570 1.00 92.06 206 THR A N 1
ATOM 1682 C CA . THR A 1 206 ? -11.247 -10.251 -2.034 1.00 92.06 206 THR A CA 1
ATOM 1683 C C . THR A 1 206 ? -12.343 -11.118 -2.640 1.00 92.06 206 THR A C 1
ATOM 1685 O O . THR A 1 206 ? -12.133 -11.733 -3.685 1.00 92.06 206 THR A O 1
ATOM 1688 N N . GLY A 1 207 ? -13.537 -11.099 -2.047 1.00 91.25 207 GLY A N 1
ATOM 1689 C CA . GLY A 1 207 ? -14.707 -11.778 -2.571 1.00 91.25 207 GLY A CA 1
ATOM 1690 C C . GLY A 1 207 ? -15.156 -11.257 -3.928 1.00 91.25 207 GLY A C 1
ATOM 1691 O O . GLY A 1 207 ? -15.413 -12.049 -4.833 1.00 91.25 207 GLY A O 1
ATOM 1692 N N . GLY A 1 208 ? -15.187 -9.936 -4.089 1.00 90.69 208 GLY A N 1
ATOM 1693 C CA . GLY A 1 208 ? -15.535 -9.271 -5.341 1.00 90.69 208 GLY A CA 1
ATOM 1694 C C . GLY A 1 208 ? -14.526 -9.560 -6.439 1.00 90.69 208 GLY A C 1
ATOM 1695 O O . GLY A 1 208 ? -14.907 -9.925 -7.548 1.00 90.69 208 GLY A O 1
ATOM 1696 N N . THR A 1 209 ? -13.241 -9.532 -6.092 1.00 89.94 209 THR A N 1
ATOM 1697 C CA . THR A 1 209 ? -12.156 -9.887 -7.013 1.00 89.94 209 THR A CA 1
ATOM 1698 C C . THR A 1 209 ? -12.291 -11.339 -7.484 1.00 89.94 209 THR A C 1
ATOM 1700 O O . THR A 1 209 ? -12.243 -11.607 -8.682 1.00 89.94 209 THR A O 1
ATOM 1703 N N . ILE A 1 210 ? -12.514 -12.296 -6.573 1.00 89.50 210 ILE A N 1
ATOM 1704 C CA . ILE A 1 210 ? -12.704 -13.715 -6.933 1.00 89.50 210 ILE A CA 1
ATOM 1705 C C . ILE A 1 210 ? -13.950 -13.903 -7.804 1.00 89.50 210 ILE A C 1
ATOM 1707 O O . ILE A 1 210 ? -13.933 -14.700 -8.740 1.00 89.50 210 ILE A O 1
ATOM 1711 N N . LEU A 1 211 ? -15.026 -13.174 -7.515 1.00 89.62 211 LEU A N 1
ATOM 1712 C CA . LEU A 1 211 ? -16.268 -13.246 -8.273 1.00 89.62 211 LEU A CA 1
ATOM 1713 C C . LEU A 1 211 ? -16.074 -12.751 -9.713 1.00 89.62 211 LEU A C 1
ATOM 1715 O O . LEU A 1 211 ? -16.413 -13.476 -10.647 1.00 89.62 211 LEU A O 1
ATOM 1719 N N . ILE A 1 212 ? -15.469 -11.575 -9.901 1.00 88.44 212 ILE A N 1
ATOM 1720 C CA . ILE A 1 212 ? -15.258 -10.979 -11.229 1.00 88.44 212 ILE A CA 1
ATOM 1721 C C . ILE A 1 212 ? -14.230 -11.776 -12.039 1.00 88.44 212 ILE A C 1
ATOM 1723 O O . ILE A 1 212 ? -14.498 -12.132 -13.184 1.00 88.44 212 ILE A O 1
ATOM 1727 N N . PHE A 1 213 ? -13.068 -12.099 -11.464 1.00 85.56 213 PHE A N 1
ATOM 1728 C CA . PHE A 1 213 ? -12.000 -12.783 -12.204 1.00 85.56 213 PHE A CA 1
ATOM 1729 C C . PHE A 1 213 ? -12.216 -14.295 -12.333 1.00 85.56 213 PHE A C 1
ATOM 1731 O O . PHE A 1 213 ? -11.731 -14.898 -13.286 1.00 85.56 213 PHE A O 1
ATOM 1738 N N . GLY A 1 214 ? -12.934 -14.920 -11.396 1.00 85.38 214 GLY A N 1
ATOM 1739 C CA . GLY A 1 214 ? -13.212 -16.356 -11.424 1.00 85.38 214 GLY A CA 1
ATOM 1740 C C . GLY A 1 214 ? -14.441 -16.726 -12.253 1.00 85.38 214 GLY A C 1
ATOM 1741 O O . GLY A 1 214 ? -14.413 -17.726 -12.966 1.00 85.38 214 GLY A O 1
ATOM 1742 N N . PHE A 1 215 ? -15.512 -15.929 -12.174 1.00 84.44 215 PHE A N 1
ATOM 1743 C CA . PHE A 1 215 ? -16.801 -16.238 -12.807 1.00 84.44 215 PHE A CA 1
ATOM 1744 C C . PHE A 1 215 ? -17.193 -15.251 -13.918 1.00 84.44 215 PHE A C 1
ATOM 1746 O O . PHE A 1 215 ? -18.206 -15.457 -14.586 1.00 84.44 215 PHE A O 1
ATOM 1753 N N . GLY A 1 216 ? -16.411 -14.190 -14.149 1.00 84.88 216 GLY A N 1
ATOM 1754 C CA . GLY A 1 216 ? -16.741 -13.149 -15.123 1.00 84.88 216 GLY A CA 1
ATOM 1755 C C . GLY A 1 216 ? -18.006 -12.376 -14.744 1.00 84.88 216 GLY A C 1
ATOM 1756 O O . GLY A 1 216 ? -18.457 -12.412 -13.603 1.00 84.88 216 GLY A O 1
ATOM 1757 N N . PHE A 1 217 ? -18.618 -11.703 -15.721 1.00 83.44 217 PHE A N 1
ATOM 1758 C CA . PHE A 1 217 ? -19.910 -11.012 -15.573 1.00 83.44 217 PHE A CA 1
ATOM 1759 C C . PHE A 1 217 ? -21.115 -11.917 -15.896 1.00 83.44 217 PHE A C 1
ATOM 1761 O O . PHE A 1 217 ? -22.125 -11.454 -16.428 1.00 83.44 217 PHE A O 1
ATOM 1768 N N . ASP A 1 218 ? -21.016 -13.217 -15.607 1.00 86.06 218 ASP A N 1
ATOM 1769 C CA . ASP A 1 218 ? -22.125 -14.153 -15.795 1.00 86.06 218 ASP A CA 1
ATOM 1770 C C . ASP A 1 218 ? -23.036 -14.185 -14.560 1.00 86.06 218 ASP A C 1
ATOM 1772 O O . ASP A 1 218 ? -22.807 -14.919 -13.596 1.00 86.06 218 ASP A O 1
ATOM 1776 N N . ILE A 1 219 ? -24.115 -13.401 -14.616 1.00 84.12 219 ILE A N 1
ATOM 1777 C CA . ILE A 1 219 ? -25.125 -13.318 -13.551 1.00 84.12 219 ILE A CA 1
ATOM 1778 C C . ILE A 1 219 ? -25.712 -14.704 -13.240 1.00 84.12 219 ILE A C 1
ATOM 1780 O O . ILE A 1 219 ? -25.989 -15.010 -12.079 1.00 84.12 219 ILE A O 1
ATOM 1784 N N . TYR A 1 220 ? -25.882 -15.569 -14.245 1.00 85.69 220 TYR A N 1
ATOM 1785 C CA . TYR A 1 220 ? -26.405 -16.916 -14.017 1.00 85.69 220 TYR A CA 1
ATOM 1786 C C . TYR A 1 220 ? -25.388 -17.785 -13.276 1.00 85.69 220 TYR A C 1
ATOM 1788 O O . TYR A 1 220 ? -25.760 -18.493 -12.337 1.00 85.69 220 TYR A O 1
ATOM 1796 N N . GLY A 1 221 ? -24.106 -17.669 -13.626 1.00 84.69 221 GLY A N 1
ATOM 1797 C CA . GLY A 1 221 ? -23.002 -18.297 -12.902 1.00 84.69 221 GLY A CA 1
ATOM 1798 C C . GLY A 1 221 ? -22.936 -17.862 -11.436 1.00 84.69 221 GLY A C 1
ATOM 1799 O O . GLY A 1 221 ? -22.758 -18.699 -10.549 1.00 84.69 221 GLY A O 1
ATOM 1800 N N . TRP A 1 222 ? -23.184 -16.582 -11.149 1.00 87.75 222 TRP A N 1
ATOM 1801 C CA . TRP A 1 222 ? -23.155 -16.035 -9.786 1.00 87.75 222 TRP A CA 1
ATOM 1802 C C . TRP A 1 222 ? -24.258 -16.585 -8.874 1.00 87.75 222 TRP A C 1
ATOM 1804 O O . TRP A 1 222 ? -24.045 -16.729 -7.666 1.00 87.75 222 TRP A O 1
ATOM 1814 N N . LEU A 1 223 ? -25.427 -16.891 -9.444 1.00 87.69 223 LEU A N 1
ATOM 1815 C CA . LEU A 1 223 ? -26.567 -17.481 -8.735 1.00 87.69 223 LEU A CA 1
ATOM 1816 C C . LEU A 1 223 ? -26.581 -19.016 -8.790 1.00 87.69 223 LEU A C 1
ATOM 1818 O O . LEU A 1 223 ? -27.448 -19.636 -8.175 1.00 87.69 223 LEU A O 1
ATOM 1822 N N . SER A 1 224 ? -25.646 -19.642 -9.502 1.00 88.00 224 SER A N 1
ATOM 1823 C CA . SER A 1 224 ? -25.528 -21.099 -9.545 1.00 88.00 224 SER A CA 1
ATOM 1824 C C . SER A 1 224 ? -24.748 -21.629 -8.331 1.00 88.00 224 SER A C 1
ATOM 1826 O O . SER A 1 224 ? -23.808 -20.965 -7.889 1.00 88.00 224 SER A O 1
ATOM 1828 N N . PRO A 1 225 ? -25.091 -22.804 -7.761 1.00 84.31 225 PRO A N 1
ATOM 1829 C CA . PRO A 1 225 ? -24.313 -23.423 -6.683 1.00 84.31 225 PRO A CA 1
ATOM 1830 C C . PRO A 1 225 ? -22.828 -23.555 -7.075 1.00 84.31 225 PRO A C 1
ATOM 1832 O O . PRO A 1 225 ? -22.551 -24.094 -8.147 1.00 84.31 225 PRO A O 1
ATOM 1835 N N . PRO A 1 226 ? -21.865 -23.091 -6.249 1.00 85.31 226 PRO A N 1
ATOM 1836 C CA . PRO A 1 226 ? -21.934 -22.846 -4.799 1.00 85.31 226 PRO A CA 1
ATOM 1837 C C . PRO A 1 226 ? -22.391 -21.436 -4.371 1.00 85.31 226 PRO A C 1
ATOM 1839 O O . PRO A 1 226 ? -22.208 -21.066 -3.215 1.00 85.31 226 PRO A O 1
ATOM 1842 N N . TYR A 1 227 ? -23.003 -20.673 -5.276 1.00 87.94 227 TYR A N 1
ATOM 1843 C CA . TYR A 1 227 ? -23.463 -19.295 -5.106 1.00 87.94 227 TYR A CA 1
ATOM 1844 C C . TYR A 1 227 ? -22.325 -18.305 -4.794 1.00 87.94 227 TYR A C 1
ATOM 1846 O O . TYR A 1 227 ? -22.288 -17.723 -3.704 1.00 87.94 227 TYR A O 1
ATOM 1854 N N . PRO A 1 228 ? -21.399 -18.072 -5.748 1.00 87.69 228 PRO A N 1
ATOM 1855 C CA . PRO A 1 228 ? -20.269 -17.153 -5.574 1.00 87.69 228 PRO A CA 1
ATOM 1856 C C . PRO A 1 228 ? -20.669 -15.756 -5.094 1.00 87.69 228 PRO A C 1
ATOM 1858 O O . PRO A 1 228 ? -19.919 -15.120 -4.358 1.00 87.69 228 PRO A O 1
ATOM 1861 N N . ILE A 1 229 ? -21.875 -15.298 -5.443 1.00 88.69 229 ILE A N 1
ATOM 1862 C CA . ILE A 1 229 ? -22.408 -14.003 -5.009 1.00 88.69 229 ILE A CA 1
ATOM 1863 C C . ILE A 1 229 ? -22.496 -13.844 -3.488 1.00 88.69 229 ILE A C 1
ATOM 1865 O O . ILE A 1 229 ? -22.420 -12.727 -2.980 1.00 88.69 229 ILE A O 1
ATOM 1869 N N . LEU A 1 230 ? -22.613 -14.936 -2.724 1.00 90.25 230 LEU A N 1
ATOM 1870 C CA . LEU A 1 230 ? -22.631 -14.837 -1.264 1.00 90.25 230 LEU A CA 1
ATOM 1871 C C . LEU A 1 230 ? -21.290 -14.353 -0.702 1.00 90.25 230 LEU A C 1
ATOM 1873 O O . LEU A 1 230 ? -21.276 -13.771 0.382 1.00 90.25 230 LEU A O 1
ATOM 1877 N N . LEU A 1 231 ? -20.188 -14.532 -1.435 1.00 89.38 231 LEU A N 1
ATOM 1878 C CA . LEU A 1 231 ? -18.863 -14.089 -1.013 1.00 89.38 231 LEU A CA 1
ATOM 1879 C C . LEU A 1 231 ? -18.758 -12.558 -0.926 1.00 89.38 231 LEU A C 1
ATOM 1881 O O . LEU A 1 231 ? -18.010 -12.056 -0.096 1.00 89.38 231 LEU A O 1
ATOM 1885 N N . THR A 1 232 ? -19.532 -11.818 -1.726 1.00 91.06 232 THR A N 1
ATOM 1886 C CA . THR A 1 232 ? -19.623 -10.348 -1.657 1.00 91.06 232 THR A CA 1
ATOM 1887 C C . THR A 1 232 ? -20.823 -9.883 -0.844 1.00 91.06 232 THR A C 1
ATOM 1889 O O . THR A 1 232 ? -20.719 -8.950 -0.045 1.00 91.06 232 THR A O 1
ATOM 1892 N N . LEU A 1 233 ? -21.965 -10.556 -1.004 1.00 90.88 233 LEU A N 1
ATOM 1893 C CA . LEU A 1 233 ? -23.218 -10.147 -0.383 1.00 90.88 233 LEU A CA 1
ATOM 1894 C C . LEU A 1 233 ? -23.200 -10.324 1.140 1.00 90.88 233 LEU A C 1
ATOM 1896 O O . LEU A 1 233 ? -23.680 -9.442 1.851 1.00 90.88 233 LEU A O 1
ATOM 1900 N N . ILE A 1 234 ? -22.620 -11.415 1.660 1.00 92.31 234 ILE A N 1
ATOM 1901 C CA . ILE A 1 234 ? -22.535 -11.629 3.113 1.00 92.31 234 ILE A CA 1
ATOM 1902 C C . ILE A 1 234 ? -21.670 -10.543 3.775 1.00 92.31 234 ILE A C 1
ATOM 1904 O O . ILE A 1 234 ? -22.190 -9.877 4.673 1.00 92.31 234 ILE A O 1
ATOM 1908 N N . PRO A 1 235 ? -20.403 -10.304 3.370 1.00 92.19 235 PRO A N 1
ATOM 1909 C CA . PRO A 1 235 ? -19.597 -9.250 3.982 1.00 92.19 235 PRO A CA 1
ATOM 1910 C C . PRO A 1 235 ? -20.218 -7.862 3.834 1.00 92.19 235 PRO A C 1
ATOM 1912 O O . PRO A 1 235 ? -20.193 -7.102 4.795 1.00 92.19 235 PRO A O 1
ATOM 1915 N N . GLY A 1 236 ? -20.840 -7.548 2.689 1.00 89.50 236 GLY A N 1
ATOM 1916 C CA . GLY A 1 236 ? -21.512 -6.260 2.482 1.00 89.50 236 GLY A CA 1
ATOM 1917 C C . GLY A 1 236 ? -22.673 -6.029 3.446 1.00 89.50 236 GLY A C 1
ATOM 1918 O O . GLY A 1 236 ? -22.746 -4.986 4.093 1.00 89.50 236 GLY A O 1
ATOM 1919 N N . VAL A 1 237 ? -23.550 -7.021 3.616 1.00 90.81 237 VAL A N 1
ATOM 1920 C CA . VAL A 1 237 ? -24.662 -6.932 4.578 1.00 90.81 237 VAL A CA 1
ATOM 1921 C C . VAL A 1 237 ? -24.149 -6.885 6.019 1.00 90.81 237 VAL A C 1
ATOM 1923 O O . VAL A 1 237 ? -24.675 -6.134 6.841 1.00 90.81 237 VAL A O 1
ATOM 1926 N N . LEU A 1 238 ? -23.115 -7.663 6.343 1.00 90.69 238 LEU A N 1
ATOM 1927 C CA . LEU A 1 238 ? -22.512 -7.647 7.674 1.00 90.69 238 LEU A CA 1
ATOM 1928 C C . LEU A 1 238 ? -21.862 -6.298 7.994 1.00 90.69 238 LEU A C 1
ATOM 1930 O O . LEU A 1 238 ? -22.023 -5.816 9.111 1.00 90.69 238 LEU A O 1
ATOM 1934 N N . LEU A 1 239 ? -21.201 -5.659 7.032 1.00 90.25 239 LEU A N 1
ATOM 1935 C CA . LEU A 1 239 ? -20.576 -4.347 7.208 1.00 90.25 239 LEU A CA 1
ATOM 1936 C C . LEU A 1 239 ? -2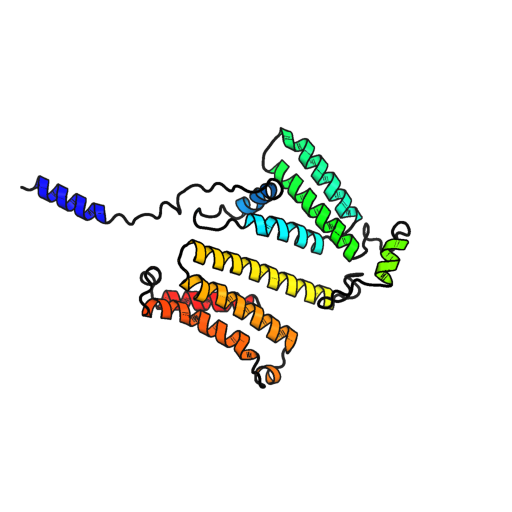1.620 -3.265 7.546 1.00 90.25 239 LEU A C 1
ATOM 1938 O O . LEU A 1 239 ? -21.420 -2.479 8.471 1.00 90.25 239 LEU A O 1
ATOM 1942 N N . LEU A 1 240 ? -22.792 -3.312 6.903 1.00 88.81 240 LEU A N 1
ATOM 1943 C CA . LEU A 1 240 ? -23.927 -2.429 7.211 1.00 88.81 240 LEU A CA 1
ATOM 1944 C C . LEU A 1 240 ? -24.490 -2.635 8.627 1.00 88.81 240 LEU A C 1
ATOM 1946 O O . LEU A 1 240 ? -24.915 -1.683 9.283 1.00 88.81 240 LEU A O 1
ATOM 1950 N N . LEU A 1 241 ? -24.558 -3.888 9.085 1.00 87.62 241 LEU A N 1
ATOM 1951 C CA . LEU A 1 241 ? -25.323 -4.258 10.279 1.00 87.62 241 LEU A CA 1
ATOM 1952 C C . LEU A 1 241 ? -24.476 -4.430 11.542 1.00 87.62 241 LEU A C 1
ATOM 1954 O O . LEU A 1 241 ? -25.000 -4.277 12.647 1.00 87.62 241 LEU A O 1
ATOM 1958 N N . LEU A 1 242 ? -23.186 -4.747 11.430 1.00 86.62 242 LEU A N 1
ATOM 1959 C CA . LEU A 1 242 ? -22.361 -5.052 12.598 1.00 86.62 242 LEU A CA 1
ATOM 1960 C C . LEU A 1 242 ? -22.169 -3.822 13.494 1.00 86.62 242 LEU A C 1
ATOM 1962 O O . LEU A 1 242 ? -22.365 -3.922 14.699 1.00 86.62 242 LEU A O 1
ATOM 1966 N N . LYS A 1 243 ? -21.904 -2.630 12.954 1.00 85.56 243 LYS A N 1
ATOM 1967 C CA . LYS A 1 243 ? -21.804 -1.408 13.777 1.00 85.56 243 LYS A CA 1
ATOM 1968 C C . LYS A 1 243 ? -23.075 -1.119 14.606 1.00 85.56 243 LYS A C 1
ATOM 1970 O O . LYS A 1 243 ? -22.962 -1.015 15.834 1.00 85.56 243 LYS A O 1
ATOM 1975 N N . PRO A 1 244 ? -24.292 -1.072 14.020 1.00 83.50 244 PRO A N 1
ATOM 1976 C CA . PRO A 1 244 ? -25.513 -0.879 14.804 1.00 83.50 244 PRO A CA 1
ATOM 1977 C C . PRO A 1 244 ? -25.811 -2.045 15.764 1.00 83.50 244 PRO A C 1
ATOM 1979 O O . PRO A 1 244 ? -26.291 -1.807 16.877 1.00 83.50 244 PRO A O 1
ATOM 1982 N N . LEU A 1 245 ? -25.478 -3.292 15.403 1.00 83.00 245 LEU A N 1
ATOM 1983 C CA . LEU A 1 245 ? -25.582 -4.440 16.316 1.00 83.00 245 LEU A CA 1
ATOM 1984 C C . LEU A 1 245 ? -24.651 -4.289 17.526 1.00 83.00 245 LEU A C 1
ATOM 1986 O O . LEU A 1 245 ? -25.068 -4.552 18.654 1.00 83.00 245 LEU A O 1
ATOM 1990 N N . GLY A 1 246 ? -23.423 -3.810 17.331 1.00 79.44 246 GLY A N 1
ATOM 1991 C CA . GLY A 1 246 ? -22.471 -3.553 18.412 1.00 79.44 246 GLY A CA 1
ATOM 1992 C C . GLY A 1 246 ? -23.009 -2.581 19.463 1.00 79.44 246 GLY A C 1
ATOM 1993 O O . GLY A 1 246 ? -22.788 -2.766 20.665 1.00 79.44 246 GLY A O 1
ATOM 1994 N N . LYS A 1 247 ? -23.807 -1.594 19.038 1.00 80.12 247 LYS A N 1
ATOM 1995 C CA . LYS A 1 247 ? -24.519 -0.706 19.961 1.00 80.12 247 LYS A CA 1
ATOM 1996 C C . LYS A 1 247 ? -25.583 -1.449 20.774 1.00 80.12 247 LYS A C 1
ATOM 1998 O O . LYS A 1 247 ? -25.662 -1.249 21.987 1.00 80.12 247 LYS A O 1
ATOM 2003 N N . ILE A 1 248 ? -26.358 -2.332 20.144 1.00 79.31 248 ILE A N 1
ATOM 2004 C CA . ILE A 1 248 ? -27.360 -3.171 20.828 1.00 79.31 248 ILE A CA 1
ATOM 2005 C C . ILE A 1 248 ? -26.686 -4.085 21.866 1.00 79.31 248 ILE A C 1
ATOM 2007 O O . ILE A 1 248 ? -27.190 -4.234 22.979 1.00 79.31 248 ILE A O 1
ATOM 2011 N N . PHE A 1 249 ? -25.499 -4.613 21.556 1.00 80.06 249 PHE A N 1
ATOM 2012 C CA . PHE A 1 249 ? -24.681 -5.410 22.479 1.00 80.06 249 PHE A CA 1
ATOM 2013 C C . PHE A 1 249 ? -23.977 -4.598 23.585 1.00 80.06 249 PHE A C 1
ATOM 2015 O O . PHE A 1 249 ? -23.170 -5.154 24.328 1.00 80.06 249 PHE A O 1
ATOM 2022 N N . LYS A 1 250 ? -24.290 -3.303 23.739 1.00 76.81 250 LYS A N 1
ATOM 2023 C CA . LYS A 1 250 ? -23.723 -2.410 24.767 1.00 76.81 250 LYS A CA 1
ATOM 2024 C C . LYS A 1 250 ? -22.193 -2.291 24.725 1.00 76.81 250 LYS A C 1
ATOM 2026 O O . LYS A 1 250 ? -21.543 -2.170 25.762 1.00 76.81 250 LYS A O 1
ATOM 2031 N N . ILE A 1 251 ? -21.598 -2.293 23.532 1.00 76.50 251 ILE A N 1
ATOM 2032 C CA . ILE A 1 251 ? -20.155 -2.067 23.378 1.00 76.50 251 ILE A CA 1
ATOM 2033 C C . ILE A 1 251 ? -19.822 -0.613 23.737 1.00 76.50 251 ILE A C 1
ATOM 2035 O O . ILE A 1 251 ? -20.338 0.313 23.113 1.00 76.50 251 ILE A O 1
ATOM 2039 N N . SER A 1 252 ? -18.951 -0.433 24.737 1.00 67.06 252 SER A N 1
ATOM 2040 C CA . SER A 1 252 ? -18.686 0.843 25.426 1.00 67.06 252 SER A CA 1
ATOM 2041 C C . SER A 1 252 ? -18.384 2.027 24.504 1.00 67.06 252 SER A C 1
ATOM 2043 O O . SER A 1 252 ? -18.876 3.116 24.754 1.00 67.06 252 SER A O 1
ATOM 2045 N N . TYR A 1 253 ? -17.599 1.827 23.443 1.00 71.38 253 TYR A N 1
ATOM 2046 C CA . TYR A 1 253 ? -17.174 2.898 22.529 1.00 71.38 253 TYR A CA 1
ATOM 2047 C C . TYR A 1 253 ? -18.143 3.157 21.362 1.00 71.38 253 TYR A C 1
ATOM 2049 O O . TYR A 1 253 ? -17.900 4.065 20.584 1.00 71.38 253 TYR A O 1
ATOM 2057 N N . LEU A 1 254 ? -19.226 2.382 21.221 1.00 70.12 254 LEU A N 1
ATOM 2058 C CA . LEU A 1 254 ? -20.272 2.597 20.201 1.00 70.12 254 LEU A CA 1
ATOM 2059 C C . LEU A 1 254 ? -21.551 3.209 20.795 1.00 70.12 254 LEU A C 1
ATOM 2061 O O . LEU A 1 254 ? -22.533 3.424 20.087 1.00 70.12 254 LEU A O 1
ATOM 2065 N N . GLN A 1 255 ? -21.585 3.441 22.111 1.00 70.25 255 GLN A N 1
ATOM 2066 C CA . GLN A 1 255 ? -22.775 3.969 22.784 1.00 70.25 255 GLN A CA 1
ATOM 2067 C C . GLN A 1 255 ? -22.991 5.461 22.531 1.00 70.25 255 GLN A C 1
ATOM 2069 O O . GLN A 1 255 ? -24.141 5.903 22.530 1.00 70.25 255 GLN A O 1
ATOM 2074 N N . GLU A 1 256 ? -21.910 6.209 22.306 1.00 70.25 256 GLU A N 1
ATOM 2075 C CA . GLU A 1 256 ? -21.954 7.661 22.111 1.00 70.25 256 GLU A CA 1
ATOM 2076 C C . GLU A 1 256 ? -22.594 8.054 20.772 1.00 70.25 256 GLU A C 1
ATOM 2078 O O . GLU A 1 256 ? -23.230 9.101 20.670 1.00 70.25 256 GLU A O 1
ATOM 2083 N N . GLU A 1 257 ? -22.509 7.191 19.758 1.00 74.38 257 GLU A N 1
ATOM 2084 C CA . GLU A 1 257 ? -23.013 7.488 18.418 1.00 74.38 257 GLU A CA 1
ATOM 2085 C C . GLU A 1 257 ? -24.486 7.128 18.231 1.00 74.38 257 GLU A C 1
ATOM 2087 O O . GLU A 1 257 ? -24.989 6.148 18.779 1.00 74.38 257 GLU A O 1
ATOM 2092 N N . SER A 1 258 ? -25.218 7.900 17.424 1.00 83.25 258 SER A N 1
ATOM 2093 C CA . SER A 1 258 ? -26.626 7.609 17.128 1.00 83.25 258 SER A CA 1
ATOM 2094 C C . SER A 1 258 ? -26.781 6.331 16.286 1.00 83.25 258 SER A C 1
ATOM 2096 O O . SER A 1 258 ? -25.922 5.995 15.480 1.00 83.25 258 SER A O 1
ATOM 2098 N N . PHE A 1 259 ? -27.905 5.617 16.438 1.00 81.44 259 PHE A N 1
ATOM 2099 C CA . PHE A 1 259 ? -28.156 4.392 15.659 1.00 81.44 259 PHE A CA 1
ATOM 2100 C C . PHE A 1 259 ? -28.185 4.666 14.145 1.00 81.44 259 PHE A C 1
ATOM 2102 O O . PHE A 1 259 ? -27.639 3.893 13.367 1.00 81.44 259 PHE A O 1
ATOM 2109 N N . GLY A 1 260 ? -28.780 5.795 13.739 1.00 82.50 260 GLY A N 1
ATOM 2110 C CA . GLY A 1 260 ? -28.766 6.241 12.345 1.00 82.50 260 GLY A CA 1
ATOM 2111 C C . GLY A 1 260 ? -27.371 6.642 11.860 1.00 82.50 260 GLY A C 1
ATOM 2112 O O . GLY A 1 260 ? -27.051 6.390 10.706 1.00 82.50 260 GLY A O 1
ATOM 2113 N N . GLY A 1 261 ? -26.532 7.196 12.743 1.00 84.81 261 GLY A N 1
ATOM 2114 C CA . GLY A 1 261 ? -25.130 7.507 12.451 1.00 84.81 261 GLY A CA 1
ATOM 2115 C C . GLY A 1 261 ? -24.327 6.256 12.109 1.00 84.81 261 GLY A C 1
ATOM 2116 O O . GLY A 1 261 ? -23.753 6.192 11.031 1.00 84.81 261 GLY A O 1
ATOM 2117 N N . LEU A 1 262 ? -24.397 5.224 12.956 1.00 85.44 262 LEU A N 1
ATOM 2118 C CA . LEU A 1 262 ? -23.699 3.949 12.736 1.00 85.44 262 LEU A CA 1
ATOM 2119 C C . LEU A 1 262 ? -24.169 3.223 11.466 1.00 85.44 262 LEU A C 1
ATOM 2121 O O . LEU A 1 262 ? -23.366 2.618 10.761 1.00 85.44 262 LEU A O 1
ATOM 2125 N N . LEU A 1 263 ? -25.472 3.278 11.166 1.00 87.31 263 LEU A N 1
ATOM 2126 C CA . LEU A 1 263 ? -26.018 2.716 9.928 1.00 87.31 263 LEU A CA 1
ATOM 2127 C C . LEU A 1 263 ? -25.545 3.506 8.696 1.00 87.31 263 LEU A C 1
ATOM 2129 O O . LEU A 1 263 ? -25.219 2.913 7.668 1.00 87.31 263 LEU A O 1
ATOM 2133 N N . GLY A 1 264 ? -25.511 4.838 8.794 1.00 87.06 264 GLY A N 1
ATOM 2134 C CA . GLY A 1 264 ? -25.014 5.714 7.736 1.00 87.06 264 GLY A CA 1
ATOM 2135 C C . GLY A 1 264 ? -23.528 5.497 7.463 1.00 87.06 264 GLY A C 1
ATOM 2136 O O . GLY A 1 264 ? -23.139 5.353 6.308 1.00 87.06 264 GLY A O 1
ATOM 2137 N N . GLU A 1 265 ? -22.721 5.387 8.517 1.00 88.12 265 GLU A N 1
ATOM 2138 C CA . GLU A 1 265 ? -21.292 5.087 8.430 1.00 88.12 265 GLU A CA 1
ATOM 2139 C C . GLU A 1 265 ? -21.051 3.734 7.751 1.00 88.12 265 GLU A C 1
ATOM 2141 O O . GLU A 1 265 ? -20.346 3.676 6.746 1.00 88.12 265 GLU A O 1
ATOM 2146 N N . GLY A 1 266 ? -21.721 2.668 8.211 1.00 86.75 266 GLY A N 1
ATOM 2147 C CA . GLY A 1 266 ? -21.629 1.355 7.567 1.00 86.75 266 GLY A CA 1
ATOM 2148 C C . GLY A 1 266 ? -22.090 1.375 6.103 1.00 86.75 266 GLY A C 1
ATOM 2149 O O . GLY A 1 266 ? -21.548 0.650 5.274 1.00 86.75 266 GLY A O 1
ATOM 2150 N N . SER A 1 267 ? -23.059 2.227 5.750 1.00 87.56 267 SER A N 1
ATOM 2151 C CA . SER A 1 267 ? -23.526 2.381 4.362 1.00 87.56 267 SER A CA 1
ATOM 2152 C C . SER A 1 267 ? -22.490 3.034 3.458 1.00 87.56 267 SER A C 1
ATOM 2154 O O . SER A 1 267 ? -22.268 2.551 2.348 1.00 87.56 267 SER A O 1
ATOM 2156 N N . ILE A 1 268 ? -21.846 4.100 3.933 1.00 90.81 268 ILE A N 1
ATOM 2157 C CA . ILE A 1 268 ? -20.765 4.771 3.203 1.00 90.81 268 ILE A CA 1
ATOM 2158 C C . ILE A 1 268 ? -19.589 3.811 3.033 1.00 90.81 268 ILE A C 1
ATOM 2160 O O . ILE A 1 268 ? -19.105 3.625 1.924 1.00 90.81 268 ILE A O 1
ATOM 2164 N N . GLU A 1 269 ? -19.192 3.119 4.098 1.00 89.69 269 GLU A N 1
ATOM 2165 C CA . GLU A 1 269 ? -18.082 2.171 4.039 1.00 89.69 269 GLU A CA 1
ATOM 2166 C C . GLU A 1 269 ? -18.355 0.998 3.100 1.00 89.69 269 GLU A C 1
ATOM 2168 O O . GLU A 1 269 ? -17.469 0.611 2.338 1.00 89.69 269 GLU A O 1
ATOM 2173 N N . ALA A 1 270 ? -19.565 0.430 3.123 1.00 87.69 270 ALA A N 1
ATOM 2174 C CA . ALA A 1 270 ? -19.939 -0.633 2.197 1.00 87.69 270 ALA A CA 1
ATOM 2175 C C . ALA A 1 270 ? -19.867 -0.134 0.749 1.00 87.69 270 ALA A C 1
ATOM 2177 O O . ALA A 1 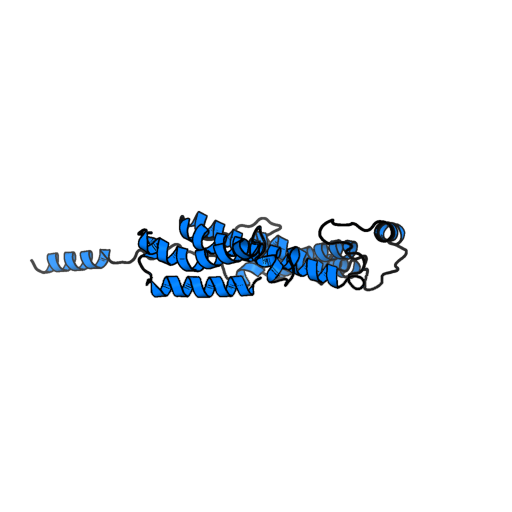270 ? -19.338 -0.834 -0.112 1.00 87.69 270 ALA A O 1
ATOM 2178 N N . PHE A 1 271 ? -20.351 1.082 0.491 1.00 89.75 271 PHE A N 1
ATOM 2179 C CA . PHE A 1 271 ? -20.308 1.694 -0.831 1.00 89.75 271 PHE A CA 1
ATOM 2180 C C . PHE A 1 271 ? -18.873 1.944 -1.310 1.00 89.75 271 PHE A C 1
ATOM 2182 O O . PHE A 1 271 ? -18.521 1.508 -2.404 1.00 89.75 271 PHE A O 1
ATOM 2189 N N . ASP A 1 272 ? -18.024 2.548 -0.478 1.00 89.38 272 ASP A N 1
ATOM 2190 C CA . ASP A 1 272 ? -16.614 2.804 -0.800 1.00 89.38 272 ASP A CA 1
ATOM 2191 C C . ASP A 1 272 ? -15.846 1.501 -1.063 1.00 89.38 272 ASP A C 1
ATOM 2193 O O . ASP A 1 272 ? -15.020 1.410 -1.973 1.00 89.38 272 ASP A O 1
ATOM 2197 N N . THR A 1 273 ? -16.151 0.455 -0.294 1.00 88.62 273 THR A N 1
ATOM 2198 C CA . THR A 1 273 ? -15.526 -0.863 -0.457 1.00 88.62 273 THR A CA 1
ATOM 2199 C C . THR A 1 273 ? -15.989 -1.539 -1.745 1.00 88.62 273 THR A C 1
ATOM 2201 O O . THR A 1 273 ? -15.173 -2.136 -2.441 1.00 88.62 273 THR A O 1
ATOM 2204 N N . VAL A 1 274 ? -17.273 -1.422 -2.097 1.00 87.69 274 VAL A N 1
ATOM 2205 C CA . VAL A 1 274 ? -17.804 -1.929 -3.372 1.00 87.69 274 VAL A CA 1
ATOM 2206 C C . VAL A 1 274 ? -17.215 -1.166 -4.558 1.00 87.69 274 VAL A C 1
ATOM 2208 O O . VAL A 1 274 ? -16.898 -1.792 -5.558 1.00 87.69 274 VAL A O 1
ATOM 2211 N N . LEU A 1 275 ? -17.017 0.152 -4.454 1.00 87.88 275 LEU A N 1
ATOM 2212 C CA . LEU A 1 275 ? -16.335 0.937 -5.492 1.00 87.88 275 LEU A CA 1
ATOM 2213 C C . LEU A 1 275 ? -14.858 0.565 -5.666 1.00 87.88 275 LEU A C 1
ATOM 2215 O O . LEU A 1 275 ? -14.269 0.875 -6.698 1.00 87.88 275 LEU A O 1
ATOM 2219 N N . SER A 1 276 ? -14.258 -0.049 -4.648 1.00 86.12 276 SER A N 1
ATOM 2220 C CA . SER A 1 276 ? -12.866 -0.496 -4.686 1.00 86.12 276 SER A CA 1
ATOM 2221 C C . SER A 1 276 ? -12.688 -1.863 -5.366 1.00 86.12 276 SER A C 1
ATOM 2223 O O . SER A 1 276 ? -11.547 -2.234 -5.638 1.00 86.12 276 SER A O 1
ATOM 2225 N N . VAL A 1 277 ? -13.780 -2.613 -5.589 1.00 79.94 277 VAL A N 1
ATOM 2226 C CA . VAL A 1 277 ? -13.830 -3.907 -6.306 1.00 79.94 277 VAL A CA 1
ATOM 2227 C C . VAL A 1 277 ? -13.863 -3.681 -7.811 1.00 79.94 277 VAL A C 1
ATOM 2229 O O . VAL A 1 277 ? -13.111 -4.399 -8.505 1.00 79.94 277 VAL A O 1
#

Organism: NCBI:txid412755

Mean predicted aligned error: 11.38 Å

Solvent-accessible surface area (backbone atoms only — not comparable to full-atom values): 14592 Å² total; per-residue (Å²): 119,64,68,66,52,51,54,49,54,55,48,63,59,55,73,65,61,74,80,69,64,65,53,74,77,43,88,64,81,88,86,65,56,87,88,37,45,35,34,43,58,61,40,52,74,80,47,75,63,52,59,68,49,70,77,60,33,66,60,46,50,54,50,50,24,47,54,48,2,70,73,64,30,19,33,49,58,10,50,50,32,30,52,53,10,50,51,38,29,63,66,31,56,82,73,54,63,66,70,22,23,52,17,46,46,39,24,49,25,10,50,29,7,24,57,32,2,64,55,32,53,31,40,75,90,41,80,81,53,70,90,51,32,76,65,49,49,52,38,72,78,48,55,69,65,43,96,88,51,45,66,49,61,44,59,83,82,41,50,69,43,50,52,53,44,51,50,52,52,49,55,50,52,55,42,52,53,36,50,52,51,26,52,28,24,51,69,65,68,42,49,64,55,20,55,32,43,31,49,21,47,44,43,23,32,55,25,36,45,49,3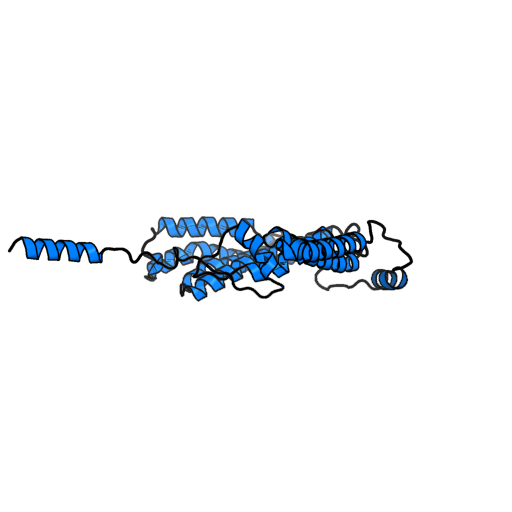7,46,76,71,56,47,94,39,68,66,60,33,71,33,89,94,30,54,48,52,46,30,50,50,27,41,54,43,23,31,44,36,53,40,48,40,34,76,71,64,38,81,89,46,62,86,55,51,66,67,52,36,36,49,50,20,46,50,52,39,50,56,40,57,74,72,82

Secondary structure (DSSP, 8-state):
-HHHHHHHHHHHTTTT-----TTTSSPP-----TTTGGGHHHHHHH-PPPTTS--THHHHHHHHHHHHHHHH--HHHHHHHHHHHHHHHHHHTTT-SHHHHHHHHHHHHHHHHHHHHHHHT-BTTBS--HHHHHHHHHHHHS---BTTTB--S-TTTTHHHHHHHHHHHHHHHHHHHHHHHHHHHHHTT-HHHIIIIIIHHHHHHHHHHHHHHHHTT-HHHHHSTT-TTHHHHHHHHHHHHHHHHHHHTT-GGGSSS-HHHHHHHHHHHHHHHHHT-

InterPro domains:
  IPR002490 V-type ATPase, V0 complex, 116kDa subunit family [PF01496] (11-240)
  IPR002490 V-type ATPase, V0 complex, 116kDa subunit family [PTHR11629] (19-207)

Foldseek 3Di:
DPVVVVVVVVVVVVVPPDPPVCQQVDDDDDDDDPLLVLQVLVVVVVHDDTNLADDCSVVCSPLVLLVLLLVLQAQAVLVVLLVQLVVQLVVCVVVDDNSNSVSSSSNSSSVNVNVSNLLQCHHPNDNDDCVCCVVVVCCVVVPPQPVQQGGSHHCPVCVPSSVLVVLVSLLVSVLVVLVSVLVSCVSVVVNLCSVLASVLLNQQSVLVNCCCVVVNPPPVSCCDPVNSVCSNVVSLVSLLVSLLVCCVVVPPVSVVDDSVRSNVVSVVRSVVSNVSD